Protein AF-A0A836CH98-F1 (afdb_monomer_lite)

InterPro domains:
  IPR036770 Ankyrin repeat-containing domain superfamily [G3DSA:1.25.40.20] (3-121)
  IPR036770 Ankyrin repeat-containing domain superfamily [SSF48403] (9-117)

Radius of gyration: 40.57 Å; chains: 1; bounding box: 100×45×133 Å

Organism: NCBI:txid303371

Sequence (262 aa):
MTDRKVFDLFFGAREGDLSACKAAYEAGANVNFQYEGKKATRGAGGRWYYGDLIWHAPDSVDANKNETLLMIAIKANNKPLVDWLLTLDRLDVTVRNIKGQDAFQVATEFGRSSMLTMVATPPPAPAAAGTATAAAASAARATATPAAVTSAPPSVSADAEEIKRQCNAIKLLTISNDTKEEENRALKAEVERCKQVIKEKDATIGELQNTVFSKEREMIVMMHKMEQLQATLAEYTDVRQGDAAVFEQWGQARFHGQDRAA

Foldseek 3Di:
DQDVLLVQLLVCLQVLNPPSNVVSVVVPHDQFQFQQLPAQDQDPPCWTDPDPDIDNDPDPPPSHKRDGSLLSSLVSLNPVVNVVLLVDPNDDQCDAIPVRDTSLNSNVVVVVPVVNVVSVDRDDDDDDDDDDDDDDDDDDDDDDDDDDDDDDDDPVVVVVVVVVVVVVVVVVVVVVVVVVVVVVVVVVVVVVVVVVVVVVVVVVVVVVVVVVVVVVVVVVVVVVVVVVVVVVVVVVVVVVVVVVVVVVVVVVVVVVVVVVPD

Structure (mmCIF, N/CA/C/O backbone):
data_AF-A0A836CH98-F1
#
_entry.id   AF-A0A836CH98-F1
#
loop_
_atom_site.group_PDB
_atom_site.id
_atom_site.type_symbol
_atom_site.label_atom_id
_atom_site.label_alt_id
_atom_site.label_comp_id
_atom_site.label_asym_id
_atom_site.label_entity_id
_atom_site.label_seq_id
_atom_site.pdbx_PDB_ins_code
_atom_site.Cartn_x
_atom_site.Cartn_y
_atom_site.Cartn_z
_atom_site.occupancy
_atom_site.B_iso_or_equiv
_atom_site.auth_seq_id
_atom_site.auth_comp_id
_atom_site.auth_asym_id
_atom_site.auth_atom_id
_atom_site.pdbx_PDB_model_num
ATOM 1 N N . MET A 1 1 ? -15.484 18.815 -0.728 1.00 39.09 1 MET A N 1
ATOM 2 C CA . MET A 1 1 ? -14.466 17.968 -0.078 1.00 39.09 1 MET A CA 1
ATOM 3 C C . MET A 1 1 ? -15.183 16.696 0.315 1.00 39.09 1 MET A C 1
ATOM 5 O O . MET A 1 1 ? -16.113 16.778 1.097 1.00 39.09 1 MET A O 1
ATOM 9 N N . THR A 1 2 ? -14.895 15.577 -0.340 1.00 52.09 2 THR A N 1
ATOM 10 C CA . THR A 1 2 ? -15.492 14.283 0.016 1.00 52.09 2 THR A CA 1
ATOM 11 C C . THR A 1 2 ? -14.808 13.778 1.278 1.00 52.09 2 THR A C 1
ATOM 13 O O . THR A 1 2 ? -13.585 13.638 1.291 1.00 52.09 2 THR A O 1
ATOM 16 N N . ASP A 1 3 ? -15.578 13.563 2.341 1.00 60.06 3 ASP A N 1
ATOM 17 C CA . ASP A 1 3 ? -15.062 13.085 3.620 1.00 60.06 3 ASP A CA 1
ATOM 18 C C . ASP A 1 3 ? -14.333 11.750 3.432 1.00 60.06 3 ASP A C 1
ATOM 20 O O . ASP A 1 3 ? -14.913 10.779 2.945 1.00 60.06 3 ASP A O 1
ATOM 24 N N . ARG A 1 4 ? -13.069 11.676 3.867 1.00 66.88 4 ARG A N 1
ATOM 25 C CA . ARG A 1 4 ? -12.255 10.442 3.853 1.00 66.88 4 ARG A CA 1
ATOM 26 C C . ARG A 1 4 ? -12.982 9.251 4.492 1.00 66.88 4 ARG A C 1
ATOM 28 O O . ARG A 1 4 ? -12.843 8.123 4.051 1.00 66.88 4 ARG A O 1
ATOM 35 N N . LYS A 1 5 ? -13.839 9.530 5.471 1.00 71.12 5 LYS A N 1
ATOM 36 C CA . LYS A 1 5 ? -14.680 8.546 6.159 1.00 71.12 5 LYS A CA 1
ATOM 37 C C . LYS A 1 5 ? -15.736 7.927 5.239 1.00 71.12 5 LYS A C 1
ATOM 39 O O . LYS A 1 5 ? -15.985 6.732 5.299 1.00 71.12 5 LYS A O 1
ATOM 44 N N . VAL A 1 6 ? -16.350 8.733 4.371 1.00 67.75 6 VAL A N 1
ATOM 45 C CA . VAL A 1 6 ? -17.301 8.242 3.362 1.00 67.75 6 VAL A CA 1
ATOM 46 C C . VAL A 1 6 ? -16.558 7.414 2.315 1.00 67.75 6 VAL A C 1
ATOM 48 O O . VAL A 1 6 ? -17.064 6.390 1.876 1.00 67.75 6 VAL A O 1
ATOM 51 N N . PHE A 1 7 ? -15.325 7.791 1.969 1.00 70.12 7 PHE A N 1
ATOM 52 C CA . PHE A 1 7 ? -14.473 6.976 1.101 1.00 70.12 7 PHE A CA 1
ATOM 53 C C . PHE A 1 7 ? -14.169 5.597 1.713 1.00 70.12 7 PHE A C 1
ATOM 55 O O . PHE A 1 7 ? -14.400 4.588 1.049 1.00 70.12 7 PHE A O 1
ATOM 62 N N . ASP A 1 8 ? -13.731 5.541 2.974 1.00 68.12 8 ASP A N 1
ATOM 63 C CA . ASP A 1 8 ? -13.407 4.280 3.658 1.00 68.12 8 ASP A CA 1
ATOM 64 C C . ASP A 1 8 ? -14.644 3.365 3.774 1.00 68.12 8 ASP A C 1
ATOM 66 O O . ASP A 1 8 ? -14.546 2.150 3.594 1.00 68.12 8 ASP A O 1
ATOM 70 N N . LEU A 1 9 ? -15.831 3.957 3.971 1.00 73.12 9 LEU A N 1
ATOM 71 C CA . LEU A 1 9 ? -17.114 3.248 3.973 1.00 73.12 9 LEU A CA 1
ATOM 72 C C . LEU A 1 9 ? -17.416 2.594 2.612 1.00 73.12 9 LEU A C 1
ATOM 74 O O . LEU A 1 9 ? -17.788 1.424 2.548 1.00 73.1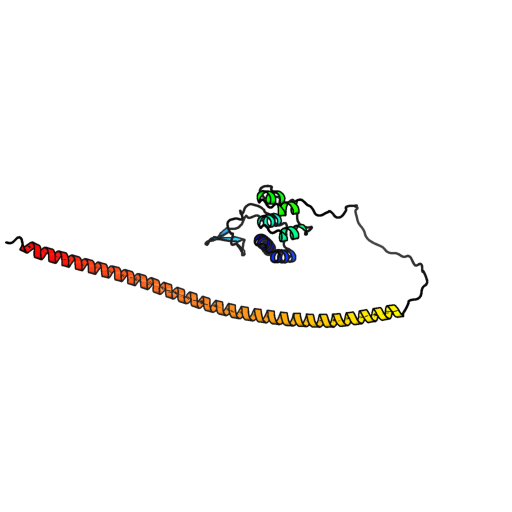2 9 LEU A O 1
ATOM 78 N N . PHE A 1 10 ? -17.244 3.336 1.515 1.00 71.00 10 PHE A N 1
ATOM 79 C CA . PHE A 1 10 ? -17.503 2.845 0.157 1.00 71.00 10 PHE A CA 1
ATOM 80 C C . PHE A 1 10 ? -16.475 1.805 -0.298 1.00 71.00 10 PHE A C 1
ATOM 82 O O . PHE A 1 10 ? -16.835 0.824 -0.953 1.00 71.00 10 PHE A O 1
ATOM 89 N N . PHE A 1 11 ? -15.204 2.006 0.054 1.00 71.81 11 PHE A N 1
ATOM 90 C CA . PHE A 1 11 ? -14.135 1.064 -0.253 1.00 71.81 11 PHE A CA 1
ATOM 91 C C . PHE A 1 11 ? -14.332 -0.259 0.495 1.00 71.81 11 PHE A C 1
ATOM 93 O O . PHE A 1 11 ? -14.347 -1.316 -0.136 1.00 71.81 11 PHE A O 1
ATOM 100 N N . GLY A 1 12 ? -14.597 -0.202 1.806 1.00 72.19 12 GLY A N 1
ATOM 101 C CA . GLY A 1 12 ? -14.921 -1.390 2.597 1.00 72.19 12 GLY A CA 1
ATOM 102 C C . GLY A 1 12 ? -16.134 -2.139 2.039 1.00 72.19 12 GLY A C 1
ATOM 103 O O . GLY A 1 12 ? -16.123 -3.365 1.946 1.00 72.19 12 GLY A O 1
ATOM 104 N N . ALA A 1 13 ? -17.153 -1.412 1.568 1.00 72.00 13 ALA A N 1
ATOM 105 C CA . ALA A 1 13 ? -18.351 -2.034 1.016 1.00 72.00 13 ALA A CA 1
ATOM 106 C C . ALA A 1 13 ? -18.098 -2.804 -0.283 1.00 72.00 13 ALA A C 1
ATOM 108 O O . ALA A 1 13 ? -18.716 -3.846 -0.514 1.00 72.00 13 ALA A O 1
ATOM 109 N N . ARG A 1 14 ? -17.178 -2.305 -1.113 1.00 69.31 14 ARG A N 1
ATOM 110 C CA . ARG A 1 14 ? -16.759 -2.942 -2.363 1.00 69.31 14 ARG A CA 1
ATOM 111 C C . ARG A 1 14 ? -15.900 -4.180 -2.118 1.00 69.31 14 ARG A C 1
ATOM 113 O O . ARG A 1 14 ? -16.163 -5.213 -2.723 1.00 69.31 14 ARG A O 1
ATOM 120 N N . GLU A 1 15 ? -14.885 -4.062 -1.266 1.00 73.44 15 GLU A N 1
ATOM 121 C CA . GLU A 1 15 ? -13.933 -5.150 -0.990 1.00 73.44 15 GLU A CA 1
ATOM 122 C C . GLU A 1 15 ? -14.535 -6.252 -0.108 1.00 73.44 15 GLU A C 1
ATOM 124 O O . GLU A 1 15 ? -13.935 -7.304 0.096 1.00 73.44 15 GLU A O 1
ATOM 129 N N . GLY A 1 16 ? -15.749 -6.040 0.403 1.00 70.88 16 GLY A N 1
ATOM 130 C CA . GLY A 1 16 ? -16.427 -7.016 1.240 1.00 70.88 16 GLY A CA 1
ATOM 131 C C . GLY A 1 16 ? -16.102 -6.878 2.732 1.00 70.88 16 GLY A C 1
ATOM 132 O O . GLY A 1 16 ? -16.563 -7.687 3.537 1.00 70.88 16 GLY A O 1
ATOM 133 N N . ASP A 1 17 ? -15.337 -5.858 3.117 1.00 78.75 17 ASP A N 1
ATOM 134 C CA . ASP A 1 17 ? -14.832 -5.678 4.471 1.00 78.75 17 ASP A CA 1
ATOM 135 C C . ASP A 1 17 ? -15.857 -4.980 5.376 1.00 78.75 17 ASP A C 1
ATOM 137 O O . ASP A 1 17 ? -15.988 -3.752 5.433 1.00 78.75 17 ASP A O 1
ATOM 141 N N . LEU A 1 18 ? -16.584 -5.804 6.129 1.00 75.44 18 LEU A N 1
ATOM 142 C CA . LEU A 1 18 ? -17.552 -5.358 7.126 1.00 75.44 18 LEU A CA 1
ATOM 143 C C . LEU A 1 18 ? -16.901 -4.546 8.259 1.00 75.44 18 LEU A C 1
ATOM 145 O O . LEU A 1 18 ? -17.544 -3.655 8.815 1.00 75.44 18 LEU A O 1
ATOM 149 N N . SER A 1 19 ? -15.654 -4.851 8.626 1.00 78.25 19 SER A N 1
ATOM 150 C CA . SER A 1 19 ? -14.973 -4.203 9.751 1.00 78.25 19 SER A CA 1
ATOM 151 C C . SER A 1 19 ? -14.602 -2.758 9.416 1.00 78.25 19 SER A C 1
ATOM 153 O O . SER A 1 19 ? -14.908 -1.849 10.192 1.00 78.25 19 SER A O 1
ATOM 155 N N . ALA A 1 20 ? -14.082 -2.531 8.207 1.00 75.94 20 ALA A N 1
ATOM 156 C CA . ALA A 1 20 ? -13.821 -1.200 7.672 1.00 75.94 20 ALA A CA 1
ATOM 157 C C . ALA A 1 20 ? -15.108 -0.368 7.548 1.00 75.94 20 ALA A C 1
ATOM 159 O O . ALA A 1 20 ? -15.131 0.803 7.934 1.00 75.94 20 ALA A O 1
ATOM 160 N N . CYS A 1 21 ? -16.209 -0.981 7.094 1.00 74.81 21 CYS A N 1
ATOM 161 C CA . CYS A 1 21 ? -17.503 -0.298 6.998 1.00 74.81 21 CYS A CA 1
ATOM 162 C C . CYS A 1 21 ? -18.023 0.171 8.365 1.00 74.81 21 CYS A C 1
ATOM 164 O O . CYS A 1 21 ? -18.497 1.301 8.494 1.00 74.81 21 CYS A O 1
ATOM 166 N N . LYS A 1 22 ? -17.916 -0.677 9.396 1.00 76.62 22 LYS A N 1
ATOM 167 C CA . LYS A 1 22 ? -18.344 -0.337 10.762 1.00 76.62 22 LYS A CA 1
ATOM 168 C C . LYS A 1 22 ? -17.505 0.789 11.354 1.00 76.62 22 LYS A C 1
ATOM 170 O O . LYS A 1 22 ? -18.072 1.752 11.859 1.00 76.62 22 LYS A O 1
ATOM 175 N N . ALA A 1 23 ? -16.183 0.715 11.213 1.00 78.94 23 ALA A N 1
ATOM 176 C CA . ALA A 1 23 ? -15.278 1.756 11.692 1.00 78.94 23 ALA A CA 1
ATOM 177 C C . ALA A 1 23 ? -15.560 3.115 11.025 1.00 78.94 23 ALA A C 1
ATOM 179 O O . ALA A 1 23 ? -15.592 4.152 11.688 1.00 78.94 23 ALA A O 1
ATOM 180 N N . ALA A 1 24 ? -15.828 3.116 9.717 1.00 77.00 24 ALA A N 1
ATOM 181 C CA . ALA A 1 24 ? -16.181 4.327 8.987 1.00 77.00 24 ALA A CA 1
ATOM 182 C C . ALA A 1 24 ? -17.541 4.903 9.427 1.00 77.00 24 ALA A C 1
ATOM 184 O O . ALA A 1 24 ? -17.686 6.121 9.570 1.00 77.00 24 ALA A O 1
ATOM 185 N N . TYR A 1 25 ? -18.527 4.043 9.697 1.00 77.00 25 TYR A N 1
ATOM 186 C CA . TYR A 1 25 ? -19.830 4.455 10.221 1.00 77.00 25 TYR A CA 1
ATOM 187 C C . TYR A 1 25 ? -19.741 5.038 11.635 1.00 77.00 25 TYR A C 1
ATOM 189 O O . TYR A 1 25 ? -20.289 6.109 11.887 1.00 77.00 25 TYR A O 1
ATOM 197 N N . GLU A 1 26 ? -18.992 4.397 12.533 1.00 77.06 26 GLU A N 1
ATOM 198 C CA . GLU A 1 26 ? -18.727 4.901 13.889 1.00 77.06 26 GLU A CA 1
ATOM 199 C C . GLU A 1 26 ? -17.984 6.243 13.869 1.00 77.06 26 GLU A C 1
ATOM 201 O O . GLU A 1 26 ? -18.231 7.112 14.705 1.00 77.06 26 GLU A O 1
ATOM 206 N N . ALA A 1 27 ? -17.142 6.473 12.857 1.00 78.12 27 ALA A N 1
ATOM 207 C CA . ALA A 1 27 ? -16.496 7.762 12.627 1.00 78.12 27 ALA A CA 1
ATOM 208 C C . ALA A 1 27 ? -17.463 8.866 12.137 1.00 78.12 27 ALA A C 1
ATOM 210 O O . ALA A 1 27 ? -17.042 10.024 11.998 1.00 78.12 27 ALA A O 1
ATOM 211 N N . GLY A 1 28 ? -18.732 8.534 11.878 1.00 74.06 28 GLY A N 1
ATOM 212 C CA . GLY A 1 28 ? -19.784 9.449 11.439 1.00 74.06 28 GLY A CA 1
ATOM 213 C C . GLY A 1 28 ? -19.917 9.576 9.920 1.00 74.06 28 GLY A C 1
ATOM 214 O O . GLY A 1 28 ? -20.346 10.624 9.441 1.00 74.06 28 GLY A O 1
ATOM 215 N N . ALA A 1 29 ? -19.514 8.563 9.146 1.00 74.19 29 ALA A N 1
ATOM 216 C CA . ALA A 1 29 ? -19.693 8.581 7.696 1.00 74.19 29 ALA A CA 1
ATOM 217 C C . ALA A 1 29 ? -21.182 8.588 7.301 1.00 74.19 29 ALA A C 1
ATOM 219 O O . ALA A 1 29 ? -22.005 7.866 7.867 1.00 74.19 29 ALA A O 1
ATOM 220 N N . ASN A 1 30 ? -21.527 9.387 6.289 1.00 69.69 30 ASN A N 1
ATOM 221 C CA . ASN A 1 30 ? -22.881 9.435 5.746 1.00 69.69 30 ASN A CA 1
ATOM 222 C C . ASN A 1 30 ? -23.161 8.203 4.864 1.00 69.69 30 ASN A C 1
ATOM 224 O O . ASN A 1 30 ? -22.583 8.056 3.788 1.00 69.69 30 ASN A O 1
ATOM 228 N N . VAL A 1 31 ? -24.078 7.346 5.318 1.00 68.00 31 VAL A N 1
ATOM 229 C CA . VAL A 1 31 ? -24.466 6.082 4.660 1.00 68.00 31 VAL A CA 1
ATOM 230 C C . VAL A 1 31 ? -25.301 6.311 3.394 1.00 68.00 31 VAL A C 1
ATOM 232 O O . VAL A 1 31 ? -25.250 5.507 2.465 1.00 68.00 31 VAL A O 1
ATOM 235 N N . ASN A 1 32 ? -26.017 7.437 3.323 1.00 63.72 32 ASN A N 1
ATOM 236 C CA . ASN A 1 32 ? -26.879 7.798 2.193 1.00 63.72 32 ASN A CA 1
ATOM 237 C C . ASN A 1 32 ? -26.145 8.635 1.134 1.00 63.72 32 ASN A C 1
ATOM 239 O O . ASN A 1 32 ? -26.776 9.188 0.234 1.00 63.72 32 ASN A O 1
ATOM 243 N N . PHE A 1 33 ? -24.819 8.773 1.243 1.00 69.25 33 PHE A N 1
ATOM 244 C CA . PHE A 1 33 ? -24.036 9.460 0.225 1.00 69.25 33 PHE A CA 1
ATOM 245 C C . PHE A 1 33 ? -24.223 8.756 -1.125 1.00 69.25 33 PHE A C 1
ATOM 247 O O . PHE A 1 33 ? -24.139 7.534 -1.207 1.00 69.25 33 PHE A O 1
ATOM 254 N N . GLN A 1 34 ? -24.497 9.515 -2.182 1.00 65.75 34 GLN A N 1
ATOM 255 C CA . GLN A 1 34 ? -24.555 8.976 -3.537 1.00 65.75 34 GLN A CA 1
ATOM 256 C C . GLN A 1 34 ? -23.221 9.225 -4.218 1.00 65.75 34 GLN A C 1
ATOM 258 O O . GLN A 1 34 ? -22.714 10.348 -4.234 1.00 65.75 34 GLN A O 1
ATOM 263 N N . TYR A 1 35 ? -22.658 8.176 -4.809 1.00 63.38 35 TYR A N 1
ATOM 264 C CA . TYR A 1 35 ? -21.409 8.308 -5.538 1.00 63.38 35 TYR A CA 1
ATOM 265 C C . TYR A 1 35 ? -21.633 8.985 -6.898 1.0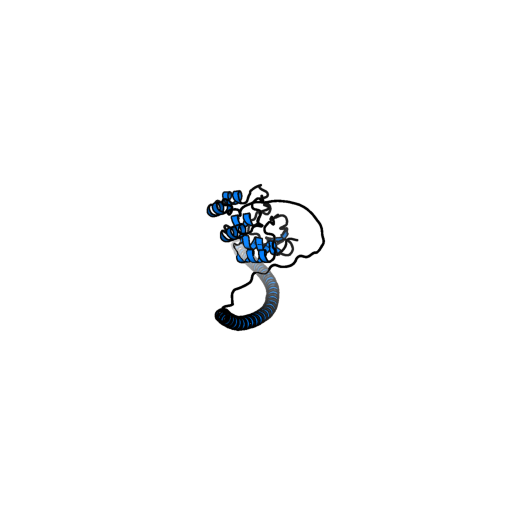0 63.38 35 TYR A C 1
ATOM 267 O O . TYR A 1 35 ? -21.871 8.329 -7.915 1.00 63.38 35 TYR A O 1
ATOM 275 N N . GLU A 1 36 ? -21.535 10.313 -6.923 1.00 54.62 36 GLU A N 1
ATOM 276 C CA . GLU A 1 36 ? -21.413 11.087 -8.156 1.00 54.62 36 GLU A CA 1
ATOM 277 C C . GLU A 1 36 ? -19.996 10.894 -8.711 1.00 54.62 36 GLU A C 1
ATOM 279 O O . GLU A 1 36 ? -19.069 11.624 -8.355 1.00 54.62 36 GLU A O 1
ATOM 284 N N . GLY A 1 37 ? -19.792 9.901 -9.581 1.00 54.38 37 GLY A N 1
ATOM 285 C CA . GLY A 1 37 ? -18.477 9.567 -10.162 1.00 54.38 37 GLY A CA 1
ATOM 286 C C . GLY A 1 37 ? -17.852 10.648 -11.071 1.00 54.38 37 GLY A C 1
ATOM 287 O O . GLY A 1 37 ? -16.909 10.404 -11.823 1.00 54.38 37 GLY A O 1
ATOM 288 N N . LYS A 1 38 ? -18.328 11.890 -10.978 1.00 47.03 38 LYS A N 1
ATOM 289 C CA . LYS A 1 38 ? -17.772 13.069 -11.633 1.00 47.03 38 LYS A CA 1
ATOM 290 C C . LYS A 1 38 ? -16.667 13.678 -10.767 1.00 47.03 38 LYS A C 1
ATOM 292 O O . LYS A 1 38 ? -16.940 14.629 -10.042 1.00 47.03 38 LYS A O 1
ATOM 297 N N . LYS A 1 39 ? -15.440 13.142 -10.855 1.00 43.28 39 LYS A N 1
ATOM 298 C CA . LYS A 1 39 ? -14.128 13.839 -10.690 1.00 43.28 39 LYS A CA 1
ATOM 299 C C . LYS A 1 39 ? -12.982 12.862 -10.406 1.00 43.28 39 LYS A C 1
ATOM 301 O O . LYS A 1 39 ? -12.179 13.083 -9.513 1.00 43.28 39 LYS A O 1
ATOM 306 N N . ALA A 1 40 ? -12.871 11.807 -11.199 1.00 44.31 40 ALA A N 1
ATOM 307 C CA . ALA A 1 40 ? -11.634 11.051 -11.278 1.00 44.31 40 ALA A CA 1
ATOM 308 C C . ALA A 1 40 ? -10.821 11.625 -12.452 1.00 44.31 40 ALA A C 1
ATOM 310 O O . ALA A 1 40 ? -11.038 11.249 -13.604 1.00 44.31 40 ALA A O 1
ATOM 311 N N . THR A 1 41 ? -9.950 12.612 -12.217 1.00 38.28 41 THR A N 1
ATOM 312 C CA . THR A 1 41 ? -9.027 13.054 -13.277 1.00 38.28 41 THR A CA 1
ATOM 313 C C . THR A 1 41 ? -8.012 11.942 -13.518 1.00 38.28 41 THR A C 1
ATOM 315 O O . THR A 1 41 ? -7.507 11.343 -12.574 1.00 38.28 41 THR A O 1
ATOM 318 N N . ARG A 1 42 ? -7.741 11.612 -14.783 1.00 36.75 42 ARG A N 1
ATOM 319 C CA . ARG A 1 42 ? -6.731 10.621 -15.177 1.00 36.75 42 ARG A CA 1
ATOM 320 C C . ARG A 1 42 ? -5.379 11.325 -15.247 1.00 36.75 42 ARG A C 1
ATOM 322 O O . ARG A 1 42 ? -5.170 12.137 -16.144 1.00 36.75 42 ARG A O 1
ATOM 329 N N . GLY A 1 43 ? -4.476 11.044 -14.313 1.00 42.31 43 GLY A N 1
ATOM 330 C CA . GLY A 1 43 ? -3.090 11.518 -14.403 1.00 42.31 43 GLY A CA 1
ATOM 331 C C . GLY A 1 43 ? -2.188 10.523 -15.135 1.00 42.31 43 GLY A C 1
ATOM 332 O O . GLY A 1 43 ? -2.560 9.368 -15.379 1.00 42.31 43 GLY A O 1
ATOM 333 N N . ALA A 1 44 ? -0.995 10.986 -15.509 1.00 34.62 44 ALA A N 1
ATOM 334 C CA . ALA A 1 44 ? 0.001 10.190 -16.220 1.00 34.62 44 ALA A CA 1
ATOM 335 C C . ALA A 1 44 ? 0.377 8.938 -15.400 1.00 34.62 44 ALA A C 1
ATOM 337 O O . ALA A 1 44 ? 0.838 9.039 -14.266 1.00 34.62 44 ALA A O 1
ATOM 338 N N . GLY A 1 45 ? 0.129 7.751 -15.967 1.00 44.44 45 GLY A N 1
ATOM 339 C CA . GLY A 1 45 ? 0.378 6.451 -15.326 1.00 44.44 45 GLY A CA 1
ATOM 340 C C . GLY A 1 45 ? -0.865 5.602 -15.030 1.00 44.44 45 GLY A C 1
ATOM 341 O O . GLY A 1 45 ? -0.737 4.570 -14.382 1.00 44.44 45 GLY A O 1
ATOM 342 N N . GLY A 1 46 ? -2.063 6.007 -15.469 1.00 42.88 46 GLY A N 1
ATOM 343 C CA . GLY A 1 46 ? -3.284 5.201 -15.282 1.00 42.88 46 GLY A CA 1
ATOM 344 C C . GLY A 1 46 ? -3.872 5.261 -13.867 1.00 42.88 46 GLY A C 1
ATOM 345 O O . GLY A 1 46 ? -4.712 4.439 -13.511 1.00 42.88 46 GLY A O 1
ATOM 346 N N . ARG A 1 47 ? -3.447 6.238 -13.059 1.00 40.06 47 ARG A N 1
ATOM 347 C CA . ARG A 1 47 ? -3.988 6.497 -11.720 1.00 40.06 47 ARG A CA 1
ATOM 348 C C . ARG A 1 47 ? -5.115 7.525 -11.784 1.00 40.06 47 ARG A C 1
ATOM 350 O O . ARG A 1 47 ? -5.019 8.519 -12.510 1.00 40.06 47 ARG A O 1
ATOM 357 N N . TRP A 1 48 ? -6.179 7.257 -11.036 1.00 43.66 48 TRP A N 1
ATOM 358 C CA . TRP A 1 48 ? -7.361 8.104 -10.950 1.00 43.66 48 TRP A CA 1
ATOM 359 C C . TRP A 1 48 ? -7.276 8.955 -9.677 1.00 43.66 48 TRP A C 1
ATOM 361 O O . TRP A 1 48 ? -6.958 8.446 -8.604 1.00 43.66 48 TRP A O 1
ATOM 371 N N . TYR A 1 49 ? -7.530 10.257 -9.792 1.00 46.19 49 TYR A N 1
ATOM 372 C CA . TYR A 1 49 ? -7.362 11.215 -8.695 1.00 46.19 49 TYR A CA 1
ATOM 373 C C . TYR A 1 49 ? -8.721 11.731 -8.227 1.00 46.19 49 TYR A C 1
ATOM 375 O O . TYR A 1 49 ? -9.453 12.298 -9.033 1.00 46.19 49 TYR A O 1
ATOM 383 N N . TYR A 1 50 ? -9.025 11.591 -6.933 1.00 43.03 50 TYR A N 1
ATOM 384 C CA . TYR A 1 50 ? -10.098 12.321 -6.246 1.00 43.03 50 TYR A CA 1
ATOM 385 C C . TYR A 1 50 ? -9.443 13.213 -5.177 1.00 43.03 50 TYR A C 1
ATOM 387 O O . TYR A 1 50 ? -9.292 12.820 -4.023 1.00 43.03 50 TYR A O 1
ATOM 395 N N . GLY A 1 51 ? -8.980 14.408 -5.558 1.00 50.16 51 GLY A N 1
ATOM 396 C CA . GLY A 1 51 ? -8.120 15.210 -4.669 1.00 50.16 51 GLY A CA 1
ATOM 397 C C . GLY A 1 51 ? -6.855 14.442 -4.234 1.00 50.16 51 GLY A C 1
ATOM 398 O O . GLY A 1 51 ? -6.332 13.651 -5.015 1.00 50.16 51 GLY A O 1
ATOM 399 N N . ASP A 1 52 ? -6.390 14.649 -2.995 1.00 33.78 52 ASP A N 1
ATOM 400 C CA . ASP A 1 52 ? -5.174 14.022 -2.429 1.00 33.78 52 ASP A CA 1
ATOM 401 C C . ASP A 1 52 ? -5.284 12.503 -2.166 1.00 33.78 52 ASP A C 1
ATOM 403 O O . ASP A 1 52 ? -4.329 11.889 -1.690 1.00 33.78 52 ASP A O 1
ATOM 407 N N . LEU A 1 53 ? -6.428 11.866 -2.453 1.00 41.94 53 LEU A N 1
ATOM 408 C CA . LEU A 1 53 ? -6.588 10.419 -2.300 1.00 41.94 53 LEU A CA 1
ATOM 409 C C . LEU A 1 53 ? -6.491 9.711 -3.659 1.00 41.94 53 LEU A C 1
ATOM 411 O O . LEU A 1 53 ? -7.291 9.921 -4.575 1.00 41.94 53 LEU A O 1
ATOM 415 N N . ILE A 1 54 ? -5.473 8.854 -3.763 1.00 42.75 54 ILE A N 1
ATOM 416 C CA . ILE A 1 54 ? -5.151 8.029 -4.929 1.00 42.75 54 ILE A CA 1
ATOM 417 C C . ILE A 1 54 ? -6.196 6.915 -5.048 1.00 42.75 54 ILE A C 1
ATOM 419 O O . ILE A 1 54 ? -6.273 6.040 -4.188 1.00 42.75 54 ILE A O 1
ATOM 423 N N . TRP A 1 55 ? -6.972 6.919 -6.134 1.00 44.75 55 TRP A N 1
ATOM 424 C CA . TRP A 1 55 ? -7.869 5.825 -6.496 1.00 44.75 55 TRP A CA 1
ATOM 425 C C . TRP A 1 55 ? -7.192 4.965 -7.582 1.00 44.75 55 TRP A C 1
ATOM 427 O O . TRP A 1 55 ? -6.875 5.432 -8.679 1.00 44.75 55 TRP A O 1
ATOM 437 N N . HIS A 1 56 ? -6.985 3.676 -7.311 1.00 35.66 56 HIS A N 1
ATOM 438 C CA . HIS A 1 56 ? -6.814 2.676 -8.368 1.00 35.66 56 HIS A CA 1
ATOM 439 C C . HIS A 1 56 ? -8.214 2.212 -8.749 1.00 35.66 56 HIS A C 1
ATOM 441 O O . HIS A 1 56 ? -8.872 1.582 -7.932 1.00 35.66 56 HIS A O 1
ATOM 447 N N . ALA A 1 57 ? -8.717 2.584 -9.932 1.00 37.91 57 ALA A N 1
ATOM 448 C CA . ALA A 1 57 ? -10.029 2.131 -10.390 1.00 37.91 57 ALA A CA 1
ATOM 449 C C . ALA A 1 57 ? -9.804 0.857 -11.195 1.00 37.91 57 ALA A C 1
ATOM 451 O O . ALA A 1 57 ? -9.233 0.949 -12.279 1.00 37.91 57 ALA A O 1
ATOM 452 N N . PRO A 1 58 ? -10.219 -0.318 -10.700 1.00 36.28 58 PRO A N 1
ATOM 453 C CA . PRO A 1 58 ? -10.265 -1.520 -11.507 1.00 36.28 58 PRO A CA 1
ATOM 454 C C . PRO A 1 58 ? -11.563 -1.446 -12.314 1.00 36.28 58 PRO A C 1
ATOM 456 O O . PRO A 1 58 ? -12.641 -1.555 -11.724 1.00 36.28 58 PRO A O 1
ATOM 459 N N . ASP A 1 59 ? -11.424 -1.141 -13.604 1.00 38.81 59 ASP A N 1
ATOM 460 C CA . ASP A 1 59 ? -12.214 -1.403 -14.827 1.00 38.81 59 ASP A CA 1
ATOM 461 C C . ASP A 1 59 ? -13.736 -1.710 -14.815 1.00 38.81 59 ASP A C 1
ATOM 463 O O . ASP A 1 59 ? -14.297 -1.907 -15.888 1.00 38.81 59 ASP A O 1
ATOM 467 N N . SER A 1 60 ? -14.467 -1.721 -13.693 1.00 40.19 60 SER A N 1
ATOM 468 C CA . SER A 1 60 ? -15.918 -2.026 -13.677 1.00 40.19 60 SER A CA 1
ATOM 469 C C . SER A 1 60 ? -16.810 -1.060 -12.890 1.00 40.19 60 SER A C 1
ATOM 471 O O . SER A 1 60 ? -18.028 -1.250 -12.832 1.00 40.19 60 SER A O 1
ATOM 473 N N . VAL A 1 61 ? -16.254 0.014 -12.320 1.00 46.25 61 VAL A N 1
ATOM 474 C CA . VAL A 1 61 ? -17.078 1.086 -11.744 1.00 46.25 61 VAL A CA 1
ATOM 475 C C . VAL A 1 61 ? -17.280 2.152 -12.806 1.00 46.25 61 VAL A C 1
ATOM 477 O O . VAL A 1 61 ? -16.467 3.058 -12.966 1.00 46.25 61 VAL A O 1
ATOM 480 N N . ASP A 1 62 ? -18.374 2.021 -13.551 1.00 48.78 62 ASP A N 1
ATOM 481 C CA . ASP A 1 62 ? -18.853 3.075 -14.438 1.00 48.78 62 ASP A CA 1
ATOM 482 C C . ASP A 1 62 ? -19.009 4.370 -13.632 1.00 48.78 62 ASP A C 1
ATOM 484 O O . ASP A 1 62 ? -19.882 4.476 -12.767 1.00 48.78 62 ASP A O 1
ATOM 488 N N . ALA A 1 63 ? -18.173 5.362 -13.933 1.00 50.50 63 ALA A N 1
ATOM 489 C CA . ALA A 1 63 ? -18.046 6.641 -13.231 1.00 50.50 63 ALA A CA 1
ATOM 490 C C . ALA A 1 63 ? -19.315 7.533 -13.253 1.00 50.50 63 ALA A C 1
ATOM 492 O O . ALA A 1 63 ? -19.260 8.704 -12.905 1.00 50.50 63 ALA A O 1
ATOM 493 N N . ASN A 1 64 ? -20.480 7.017 -13.656 1.00 52.22 64 ASN A N 1
ATOM 494 C CA . ASN A 1 64 ? -21.666 7.811 -13.988 1.00 52.22 64 ASN A CA 1
ATOM 495 C C . ASN A 1 64 ? -22.980 7.271 -13.390 1.00 52.22 64 ASN A C 1
ATOM 497 O O . ASN A 1 64 ? -24.032 7.476 -13.992 1.00 52.22 64 ASN A O 1
ATOM 501 N N . LYS A 1 65 ? -22.964 6.545 -12.261 1.00 62.81 65 LYS A N 1
ATOM 502 C CA . LYS A 1 65 ? -24.170 5.825 -11.802 1.00 62.81 65 LYS A CA 1
ATOM 503 C C . LYS A 1 65 ? -24.873 6.330 -10.530 1.00 62.81 65 LYS A C 1
ATOM 505 O O . LYS A 1 65 ? -25.977 5.857 -10.307 1.00 62.81 65 LYS A O 1
ATOM 510 N N . ASN A 1 66 ? -24.358 7.302 -9.763 1.00 68.94 66 ASN A N 1
ATOM 511 C CA . ASN A 1 66 ? -24.963 7.762 -8.486 1.00 68.94 66 ASN A CA 1
ATOM 512 C C . ASN A 1 66 ? -25.453 6.598 -7.619 1.00 68.94 66 ASN A C 1
ATOM 514 O O . ASN A 1 66 ? -26.622 6.509 -7.254 1.00 68.94 66 ASN A O 1
ATOM 518 N N . GLU A 1 67 ? -24.561 5.653 -7.355 1.00 68.88 67 GLU A N 1
ATOM 519 C CA . GLU A 1 67 ? -24.927 4.449 -6.616 1.00 68.88 67 GLU A CA 1
ATOM 520 C C . GLU A 1 67 ? -24.823 4.712 -5.118 1.00 68.88 67 GLU A C 1
ATOM 522 O O . GLU A 1 67 ? -23.836 5.281 -4.642 1.00 68.88 67 GLU A O 1
ATOM 527 N N . THR A 1 68 ? -25.851 4.295 -4.384 1.00 72.94 68 THR A N 1
ATOM 528 C CA . THR A 1 68 ? -25.857 4.288 -2.918 1.00 72.94 68 THR A CA 1
ATOM 529 C C . THR A 1 68 ? -25.017 3.122 -2.402 1.00 72.94 68 THR A C 1
ATOM 531 O O . THR A 1 68 ? -24.875 2.097 -3.078 1.00 72.94 68 THR A O 1
ATOM 534 N N . LEU A 1 69 ? -24.524 3.224 -1.166 1.00 73.50 69 LEU A N 1
ATOM 535 C CA . LEU A 1 69 ? -23.778 2.158 -0.489 1.00 73.50 69 LEU A CA 1
ATOM 536 C C . LEU A 1 69 ? -24.493 0.797 -0.553 1.00 73.50 69 LEU A C 1
ATOM 538 O O . LEU A 1 69 ? -23.860 -0.226 -0.804 1.00 73.50 69 LEU A O 1
ATOM 542 N N . LEU A 1 70 ? -25.823 0.797 -0.413 1.00 74.56 70 LEU A N 1
ATOM 543 C CA . LEU A 1 70 ? -26.649 -0.405 -0.528 1.00 74.56 70 LEU A CA 1
ATOM 544 C C . LEU A 1 70 ? -26.548 -1.055 -1.919 1.00 74.56 70 LEU A C 1
ATOM 546 O O . LEU A 1 70 ? -26.418 -2.270 -2.022 1.00 74.56 70 LEU A O 1
ATOM 550 N N . MET A 1 71 ? -26.549 -0.266 -2.996 1.00 74.38 71 MET A N 1
ATOM 551 C CA . MET A 1 71 ? -26.426 -0.780 -4.367 1.00 74.38 71 MET A CA 1
ATOM 552 C C . MET A 1 71 ? -25.036 -1.367 -4.631 1.00 74.38 71 MET A C 1
ATOM 554 O O . MET A 1 71 ? -24.914 -2.379 -5.321 1.00 74.38 71 MET A O 1
ATOM 558 N N . ILE A 1 72 ? -23.992 -0.765 -4.055 1.00 75.38 72 ILE A N 1
ATOM 559 C CA . ILE A 1 72 ? -22.612 -1.258 -4.160 1.00 75.38 72 ILE A CA 1
ATOM 560 C C . ILE A 1 72 ? -22.444 -2.549 -3.362 1.00 75.38 72 ILE A C 1
ATOM 562 O O . ILE A 1 72 ? -21.893 -3.511 -3.889 1.00 75.38 72 ILE A O 1
ATOM 566 N N . ALA A 1 73 ? -22.981 -2.617 -2.143 1.00 73.94 73 ALA A N 1
ATOM 567 C CA . ALA A 1 73 ? -22.996 -3.835 -1.336 1.00 73.94 73 ALA A CA 1
ATOM 568 C C . ALA A 1 73 ? -23.736 -4.976 -2.053 1.00 73.94 73 ALA A C 1
ATOM 570 O O . ALA A 1 73 ? -23.249 -6.111 -2.104 1.00 73.94 73 ALA A O 1
ATOM 571 N N . ILE A 1 74 ? -24.871 -4.648 -2.688 1.00 76.38 74 ILE A N 1
ATOM 572 C CA . ILE A 1 74 ? -25.605 -5.570 -3.551 1.00 76.38 74 ILE A CA 1
ATOM 573 C C . ILE A 1 74 ? -24.711 -6.028 -4.684 1.00 76.38 74 ILE A C 1
ATOM 575 O O . ILE A 1 74 ? -24.608 -7.230 -4.826 1.00 76.38 74 ILE A O 1
ATOM 579 N N . LYS A 1 75 ? -24.009 -5.148 -5.411 1.00 73.44 75 LYS A N 1
ATOM 580 C CA . LYS A 1 75 ? -23.072 -5.507 -6.495 1.00 73.44 75 LYS A CA 1
ATOM 581 C C . LYS A 1 75 ? -21.817 -6.271 -6.058 1.00 73.44 75 LYS A C 1
ATOM 583 O O . LYS A 1 75 ? -21.305 -7.085 -6.829 1.00 73.44 75 LYS A O 1
ATOM 588 N N . ALA A 1 76 ? -21.339 -6.072 -4.840 1.00 72.31 76 ALA A N 1
ATOM 589 C CA . ALA A 1 76 ? -20.188 -6.784 -4.287 1.00 72.31 76 ALA A CA 1
ATOM 590 C C . ALA A 1 76 ? -20.540 -8.198 -3.781 1.00 72.31 76 ALA A C 1
ATOM 592 O O . ALA A 1 76 ? -19.657 -8.994 -3.498 1.00 72.31 76 ALA A O 1
ATOM 593 N N . ASN A 1 77 ? -21.833 -8.538 -3.721 1.00 78.62 77 ASN A N 1
ATOM 594 C CA . ASN A 1 77 ? -22.362 -9.817 -3.214 1.00 78.62 77 ASN A CA 1
ATOM 595 C C . ASN A 1 77 ? -22.105 -9.984 -1.714 1.00 78.62 77 ASN A C 1
ATOM 597 O O . ASN A 1 77 ? -21.965 -11.096 -1.205 1.00 78.62 77 ASN A O 1
ATOM 601 N N . ASN A 1 78 ? -22.030 -8.863 -0.999 1.00 77.50 78 ASN A N 1
ATOM 602 C CA . ASN A 1 78 ? -21.710 -8.863 0.414 1.00 77.50 78 ASN A CA 1
ATOM 603 C C . ASN A 1 78 ? -22.991 -8.999 1.245 1.00 77.50 78 ASN A C 1
ATOM 605 O O . ASN A 1 78 ? -23.595 -8.012 1.668 1.00 77.50 78 ASN A O 1
ATOM 609 N N . LYS A 1 79 ? -23.416 -10.248 1.469 1.00 77.00 79 LYS A N 1
ATOM 610 C CA . LYS A 1 79 ? -24.601 -10.568 2.279 1.00 77.00 79 LYS A CA 1
ATOM 611 C C . LYS A 1 79 ? -24.508 -10.030 3.725 1.00 77.00 79 LYS A C 1
ATOM 613 O O . LYS A 1 79 ? -25.468 -9.385 4.140 1.00 77.00 79 LYS A O 1
ATOM 618 N N . PRO A 1 80 ? -23.397 -10.213 4.472 1.00 76.88 80 PRO A N 1
ATOM 619 C CA . PRO A 1 80 ? -23.245 -9.657 5.824 1.00 76.88 80 PRO A CA 1
ATOM 620 C C . PRO A 1 80 ? -23.389 -8.136 5.898 1.00 76.88 80 PRO A C 1
ATOM 622 O O . PRO A 1 80 ? -23.969 -7.60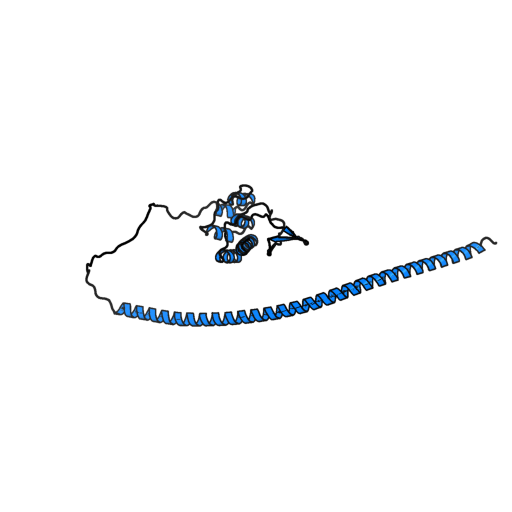8 6.843 1.00 76.88 80 PRO A O 1
ATOM 625 N N . LEU A 1 81 ? -22.865 -7.422 4.903 1.00 76.81 81 LEU A N 1
ATOM 626 C CA . LEU A 1 81 ? -22.967 -5.969 4.865 1.00 76.81 81 LEU A CA 1
ATOM 627 C C . LEU A 1 81 ? -24.392 -5.506 4.588 1.00 76.81 81 LEU A C 1
ATOM 629 O O . LEU A 1 81 ? -24.833 -4.543 5.198 1.00 76.81 81 LEU A O 1
ATOM 633 N N . VAL A 1 82 ? -25.126 -6.192 3.712 1.00 77.31 82 VAL A N 1
ATOM 634 C CA . VAL A 1 82 ? -26.534 -5.855 3.467 1.00 77.31 82 VAL A CA 1
ATOM 635 C C . VAL A 1 82 ? -27.407 -6.143 4.684 1.00 77.31 82 VAL A C 1
ATOM 637 O O . VAL A 1 82 ? -28.247 -5.314 5.009 1.00 77.31 82 VAL A O 1
ATOM 640 N N . ASP A 1 83 ? -27.162 -7.235 5.406 1.00 78.81 83 ASP A N 1
ATOM 641 C CA . ASP A 1 83 ? -27.845 -7.531 6.675 1.00 78.81 83 ASP A CA 1
ATOM 642 C C . ASP A 1 83 ? -27.610 -6.427 7.721 1.00 78.81 83 ASP A C 1
ATOM 644 O O . ASP A 1 83 ? -28.532 -5.898 8.345 1.00 78.81 83 ASP A O 1
ATOM 648 N N . TRP A 1 84 ? -26.355 -5.991 7.835 1.00 79.81 84 TRP A N 1
ATOM 649 C CA . TRP A 1 84 ? -25.984 -4.896 8.720 1.00 79.81 84 TRP A CA 1
ATOM 650 C C . TRP A 1 84 ? -26.589 -3.554 8.286 1.00 79.81 84 TRP A C 1
ATOM 652 O O . TRP A 1 84 ? -27.111 -2.829 9.128 1.00 79.81 84 TRP A O 1
ATOM 662 N N . LEU A 1 85 ? -26.581 -3.233 6.989 1.00 76.44 85 LEU A N 1
ATOM 663 C CA . LEU A 1 85 ? -27.176 -2.002 6.462 1.00 76.44 85 LEU A CA 1
ATOM 664 C C . LEU A 1 85 ? -28.692 -1.961 6.681 1.00 76.44 85 LEU A C 1
ATOM 666 O O . LEU A 1 85 ? -29.210 -0.915 7.054 1.00 76.44 85 LEU A O 1
ATOM 670 N N . LEU A 1 86 ? -29.393 -3.086 6.511 1.00 76.81 86 LEU A N 1
ATOM 671 C CA . LEU A 1 86 ? -30.833 -3.197 6.780 1.00 76.81 86 LEU A CA 1
ATOM 672 C C . LEU A 1 86 ? -31.175 -3.076 8.273 1.00 76.81 86 LEU A C 1
ATOM 674 O O . LEU A 1 86 ? -32.302 -2.734 8.617 1.00 76.81 86 LEU A O 1
ATOM 678 N N . THR A 1 87 ? -30.204 -3.308 9.160 1.00 80.69 87 THR A N 1
ATOM 679 C CA . THR A 1 87 ? -30.354 -3.074 10.605 1.00 80.69 87 THR A CA 1
ATOM 680 C C . THR A 1 87 ? -30.287 -1.576 10.958 1.00 80.69 87 THR A C 1
ATOM 682 O O . THR A 1 87 ? -30.671 -1.178 12.057 1.00 80.69 87 THR A O 1
ATOM 685 N N . LEU A 1 88 ? -29.807 -0.714 10.050 1.00 75.38 88 LEU A N 1
ATOM 686 C CA . LEU A 1 88 ? -29.682 0.724 10.290 1.00 75.38 88 LEU A CA 1
ATOM 687 C C . LEU A 1 88 ? -30.978 1.469 9.926 1.00 75.38 88 LEU A C 1
ATOM 689 O O . LEU A 1 88 ? -31.303 1.636 8.756 1.00 75.38 88 LEU A O 1
ATOM 693 N N . ASP A 1 89 ? -31.646 2.044 10.930 1.00 60.25 89 ASP A N 1
ATOM 694 C CA . ASP A 1 89 ? -32.899 2.824 10.796 1.00 60.25 89 ASP A CA 1
ATOM 695 C C . ASP A 1 89 ? -32.747 4.138 9.990 1.00 60.25 89 ASP A C 1
ATOM 697 O O . ASP A 1 89 ? -33.709 4.825 9.666 1.00 60.25 89 ASP A O 1
ATOM 701 N N . ARG A 1 90 ? -31.509 4.521 9.650 1.00 66.38 90 ARG A N 1
ATOM 702 C CA . ARG A 1 90 ? -31.187 5.747 8.893 1.00 66.38 90 ARG A CA 1
ATOM 703 C C . ARG A 1 90 ? -30.968 5.509 7.397 1.00 66.38 90 ARG A C 1
ATOM 705 O O . ARG A 1 90 ? -30.612 6.455 6.689 1.00 66.38 90 ARG A O 1
ATOM 712 N N . LEU A 1 91 ? -31.106 4.270 6.928 1.00 71.38 91 LEU A N 1
ATOM 713 C CA . LEU A 1 91 ? -30.864 3.912 5.536 1.00 71.38 91 LEU A CA 1
ATOM 714 C C . LEU A 1 91 ? -32.083 4.245 4.671 1.00 71.38 91 LEU A C 1
ATOM 716 O O . LEU A 1 91 ? -33.168 3.707 4.880 1.00 71.38 91 LEU A O 1
ATOM 720 N N . ASP A 1 92 ? -31.892 5.085 3.656 1.00 67.88 92 ASP A N 1
ATOM 721 C CA . ASP A 1 92 ? -32.936 5.333 2.663 1.00 67.88 92 ASP A CA 1
ATOM 722 C C . ASP A 1 92 ? -32.854 4.289 1.535 1.00 67.88 92 ASP A C 1
ATOM 724 O O . ASP A 1 92 ? -31.976 4.324 0.669 1.00 67.88 92 ASP A O 1
ATOM 728 N N . VAL A 1 93 ? -33.775 3.324 1.564 1.00 66.56 93 VAL A N 1
ATOM 729 C CA . VAL A 1 93 ? -33.878 2.233 0.575 1.00 66.56 93 VAL A CA 1
ATOM 730 C C . VAL A 1 93 ? -34.516 2.712 -0.739 1.00 66.56 93 VAL A C 1
ATOM 732 O O . VAL A 1 93 ? -34.418 2.030 -1.758 1.00 66.56 93 VAL A O 1
ATOM 735 N N . THR A 1 94 ? -35.139 3.895 -0.744 1.00 67.06 94 THR A N 1
ATOM 736 C CA . THR A 1 94 ? -35.879 4.434 -1.900 1.00 67.06 94 THR A CA 1
ATOM 737 C C . THR A 1 94 ? -35.011 5.246 -2.860 1.00 67.06 94 THR A C 1
ATOM 739 O O . THR A 1 94 ? -35.490 5.745 -3.880 1.00 67.06 94 THR A O 1
ATOM 742 N N . VAL A 1 95 ? -33.721 5.383 -2.548 1.00 72.94 95 VAL A N 1
ATOM 743 C CA . VAL A 1 95 ? -32.787 6.1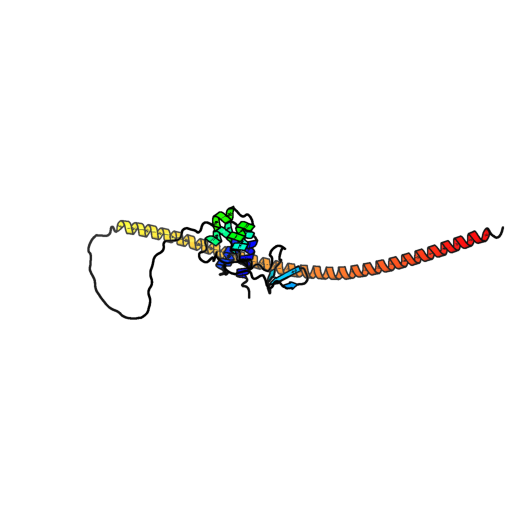41 -3.372 1.00 72.94 95 VAL A CA 1
ATOM 744 C C . VAL A 1 95 ? -32.605 5.470 -4.732 1.00 72.94 95 VAL A C 1
ATOM 746 O O . VAL A 1 95 ? -32.218 4.303 -4.817 1.00 72.94 95 VAL A O 1
ATOM 749 N N . ARG A 1 96 ? -32.823 6.249 -5.797 1.00 75.31 96 ARG A N 1
ATOM 750 C CA . ARG A 1 96 ? -32.653 5.832 -7.193 1.00 75.31 96 ARG A CA 1
ATOM 751 C C . ARG A 1 96 ? -31.305 6.241 -7.748 1.00 75.31 96 ARG A C 1
ATOM 753 O O . ARG A 1 96 ? -30.842 7.357 -7.524 1.00 75.31 96 ARG A O 1
ATOM 760 N N . ASN A 1 97 ? -30.719 5.345 -8.532 1.00 71.00 97 ASN A N 1
ATOM 761 C CA . ASN A 1 97 ? -29.511 5.631 -9.295 1.00 71.00 97 ASN A CA 1
ATOM 762 C C . ASN A 1 97 ? -29.821 6.522 -10.522 1.00 71.00 97 ASN A C 1
ATOM 764 O O . ASN A 1 97 ? -30.983 6.787 -10.836 1.00 71.00 97 ASN A O 1
ATOM 768 N N . ILE A 1 98 ? -28.797 6.951 -11.273 1.00 67.62 98 ILE A N 1
ATOM 769 C CA . ILE A 1 98 ? -28.990 7.762 -12.503 1.00 67.62 98 ILE A CA 1
ATOM 770 C C . ILE A 1 98 ? -29.839 7.036 -13.567 1.00 67.62 98 ILE A C 1
ATOM 772 O O . ILE A 1 98 ? -30.479 7.679 -14.395 1.00 67.62 98 ILE A O 1
ATOM 776 N N . LYS A 1 99 ? -29.888 5.700 -13.538 1.00 66.38 99 LYS A N 1
ATOM 777 C CA . LYS A 1 99 ? -30.743 4.887 -14.418 1.00 66.38 99 LYS A CA 1
ATOM 778 C C . LYS A 1 99 ? -32.194 4.780 -13.921 1.00 66.38 99 LYS A C 1
ATOM 780 O O . LYS A 1 99 ? -32.988 4.087 -14.547 1.00 66.38 99 LYS A O 1
ATOM 785 N N . GLY A 1 100 ? -32.541 5.431 -12.809 1.00 71.38 100 GLY A N 1
ATOM 786 C CA . GLY A 1 100 ? -33.858 5.347 -12.178 1.00 71.38 100 GLY A CA 1
ATOM 787 C C . GLY A 1 100 ? -34.119 4.030 -11.442 1.00 71.38 100 GLY A C 1
ATOM 788 O O . GLY A 1 100 ? -35.264 3.758 -11.093 1.00 71.38 100 GLY A O 1
ATOM 789 N N . GLN A 1 101 ? -33.084 3.217 -11.219 1.00 74.12 101 GLN A N 1
ATOM 790 C CA . GLN A 1 101 ? -33.201 1.911 -10.582 1.00 74.12 101 GLN A CA 1
ATOM 791 C C . GLN A 1 101 ? -33.080 2.027 -9.066 1.00 74.12 101 GLN A C 1
ATOM 793 O O . GLN A 1 101 ? -32.145 2.647 -8.552 1.00 74.12 101 GLN A O 1
ATOM 798 N N . ASP A 1 102 ? -34.003 1.364 -8.372 1.00 76.44 102 ASP A N 1
ATOM 799 C CA . ASP A 1 102 ? -33.953 1.140 -6.927 1.00 76.44 102 ASP A CA 1
ATOM 800 C C . ASP A 1 102 ? -32.995 -0.021 -6.597 1.00 76.44 102 ASP A C 1
ATOM 802 O O . ASP A 1 102 ? -32.695 -0.870 -7.446 1.00 76.44 102 ASP A O 1
ATOM 806 N N . ALA A 1 103 ? -32.551 -0.118 -5.339 1.00 71.94 103 ALA A N 1
ATOM 807 C CA . ALA A 1 103 ? -31.671 -1.198 -4.873 1.00 71.94 103 ALA A CA 1
ATOM 808 C C . ALA A 1 103 ? -32.216 -2.607 -5.199 1.00 71.94 103 ALA A C 1
ATOM 810 O O . ALA A 1 103 ? -31.455 -3.516 -5.536 1.00 71.94 103 ALA A O 1
ATOM 811 N N . PHE A 1 104 ? -33.542 -2.769 -5.190 1.00 72.69 104 PHE A N 1
ATOM 812 C CA . PHE A 1 104 ? -34.228 -4.002 -5.579 1.00 72.69 104 PHE A CA 1
ATOM 813 C C . PHE A 1 104 ? -34.057 -4.353 -7.068 1.00 72.69 104 PHE A C 1
ATOM 815 O O . PHE A 1 104 ? -33.797 -5.506 -7.424 1.00 72.69 104 PHE A O 1
ATOM 822 N N . GLN A 1 105 ? -34.162 -3.358 -7.951 1.00 73.12 105 GLN A N 1
ATOM 823 C CA . GLN A 1 105 ? -33.991 -3.561 -9.391 1.00 73.12 105 GLN A CA 1
ATOM 824 C C . GLN A 1 105 ? -32.540 -3.934 -9.710 1.00 73.12 105 GLN A C 1
ATOM 826 O O . GLN A 1 105 ? -32.303 -4.871 -10.467 1.00 73.12 105 GLN A O 1
ATOM 831 N N . VAL A 1 106 ? -31.571 -3.303 -9.035 1.00 75.12 106 VAL A N 1
ATOM 832 C CA . VAL A 1 106 ? -30.151 -3.675 -9.138 1.00 75.12 106 VAL A CA 1
ATOM 833 C C . VAL A 1 106 ? -29.921 -5.116 -8.661 1.00 75.12 106 VAL A C 1
ATOM 835 O O . VAL A 1 106 ? -29.240 -5.886 -9.332 1.00 75.12 106 VAL A O 1
ATOM 838 N N . ALA A 1 107 ? -30.520 -5.544 -7.548 1.00 73.75 107 ALA A N 1
ATOM 839 C CA . ALA A 1 107 ? -30.399 -6.934 -7.088 1.00 73.75 107 ALA A CA 1
ATOM 840 C C . ALA A 1 107 ? -30.962 -7.954 -8.099 1.00 73.75 107 ALA A C 1
ATOM 842 O O . ALA A 1 107 ? -30.412 -9.051 -8.239 1.00 73.75 107 ALA A O 1
ATOM 843 N N . THR A 1 108 ? -32.016 -7.568 -8.826 1.00 76.69 108 THR A N 1
ATOM 844 C CA . THR A 1 108 ? -32.665 -8.393 -9.855 1.00 76.69 108 THR A CA 1
ATOM 845 C C . THR A 1 108 ? -31.793 -8.521 -11.103 1.00 76.69 108 THR A C 1
ATOM 847 O O . THR A 1 108 ? -31.589 -9.631 -11.590 1.00 76.69 108 THR A O 1
ATOM 850 N N . GLU A 1 109 ? -31.205 -7.419 -11.577 1.00 74.25 109 GLU A N 1
ATOM 851 C CA . GLU A 1 109 ? -30.324 -7.419 -12.755 1.00 74.25 109 GLU A CA 1
ATOM 852 C C . GLU A 1 109 ? -29.074 -8.281 -12.569 1.00 74.25 109 GLU A C 1
ATOM 854 O O . GLU A 1 109 ? -28.617 -8.926 -13.509 1.00 74.25 109 GLU A O 1
ATOM 859 N N . PHE A 1 110 ? -28.527 -8.324 -11.354 1.00 70.25 110 PHE A N 1
ATOM 860 C CA . PHE A 1 110 ? -27.332 -9.114 -11.061 1.00 70.25 110 PHE A CA 1
ATOM 861 C C . PHE A 1 110 ? -27.636 -10.552 -10.598 1.00 70.25 110 PHE A C 1
ATOM 863 O O . PHE A 1 110 ? -26.710 -11.253 -10.190 1.00 70.25 110 PHE A O 1
ATOM 870 N N . GLY A 1 111 ? -28.899 -11.000 -10.635 1.00 69.69 111 GLY A N 1
ATOM 871 C CA . GLY A 1 111 ? -29.277 -12.384 -10.325 1.00 69.69 111 GLY A CA 1
ATOM 872 C C . GLY A 1 111 ? -29.048 -12.801 -8.868 1.00 69.69 111 GLY A C 1
ATOM 873 O O . GLY A 1 111 ? -28.766 -13.966 -8.590 1.00 69.69 111 GLY A O 1
ATOM 874 N N . ARG A 1 112 ? -29.138 -11.865 -7.913 1.00 69.44 112 ARG A N 1
ATOM 875 C CA . ARG A 1 112 ? -28.811 -12.118 -6.496 1.00 69.44 112 ARG A CA 1
ATOM 876 C C . ARG A 1 112 ? -30.043 -12.537 -5.707 1.00 69.44 112 ARG A C 1
ATOM 878 O O . ARG A 1 112 ? -30.491 -11.834 -4.801 1.00 69.44 112 ARG A O 1
ATOM 885 N N . SER A 1 113 ? -30.566 -13.716 -6.032 1.00 59.09 113 SER A N 1
ATOM 886 C CA . SER A 1 113 ? -31.780 -14.298 -5.438 1.00 59.09 113 SER A CA 1
ATOM 887 C C . SER A 1 113 ? -31.768 -14.304 -3.905 1.00 59.09 113 SER A C 1
ATOM 889 O O . SER A 1 113 ? -32.774 -13.987 -3.280 1.00 59.09 113 SER A O 1
ATOM 891 N N . SER A 1 114 ? -30.608 -14.569 -3.294 1.00 62.78 114 SER A N 1
ATOM 892 C CA . SER A 1 114 ? -30.424 -14.583 -1.834 1.00 62.78 114 SER A CA 1
ATOM 893 C C . SER A 1 114 ? -30.527 -13.207 -1.163 1.00 62.78 114 SER A C 1
ATOM 895 O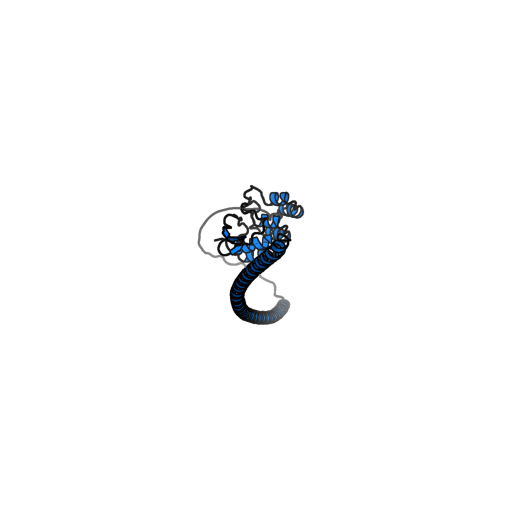 O . SER A 1 114 ? -30.719 -13.135 0.047 1.00 62.78 114 SER A O 1
ATOM 897 N N . MET A 1 115 ? -30.350 -12.120 -1.919 1.00 61.78 115 MET A N 1
ATOM 898 C CA . MET A 1 115 ? -30.432 -10.739 -1.426 1.00 61.78 115 MET A CA 1
ATOM 899 C C . MET A 1 115 ? -31.797 -10.117 -1.731 1.00 61.78 115 MET A C 1
ATOM 901 O O . MET A 1 115 ? -32.257 -9.254 -0.991 1.00 61.78 115 MET A O 1
ATOM 905 N N . LEU A 1 116 ? -32.477 -10.602 -2.775 1.00 59.75 116 LEU A N 1
ATOM 906 C CA . LEU A 1 116 ? -33.851 -10.220 -3.099 1.00 59.75 116 LEU A CA 1
ATOM 907 C C . LEU A 1 116 ? -34.825 -10.600 -1.986 1.00 59.75 116 LEU A C 1
ATOM 909 O O . LEU A 1 116 ? -35.687 -9.798 -1.646 1.00 59.75 116 LEU A O 1
ATOM 913 N N . THR A 1 117 ? -34.647 -11.768 -1.361 1.00 61.12 117 THR A N 1
ATOM 914 C CA . THR A 1 117 ? -35.458 -12.156 -0.200 1.00 61.12 117 THR A CA 1
ATOM 915 C C . THR A 1 117 ? -35.250 -11.223 0.986 1.00 61.12 117 THR A C 1
ATOM 917 O O . THR A 1 117 ? -36.195 -11.014 1.723 1.00 61.12 117 THR A O 1
ATOM 920 N N . MET A 1 118 ? -34.056 -10.641 1.154 1.00 58.19 118 MET A N 1
ATOM 921 C CA . MET A 1 118 ? -33.743 -9.744 2.275 1.00 58.19 118 MET A CA 1
ATOM 922 C C . MET A 1 118 ? -34.223 -8.308 2.040 1.00 58.19 118 MET A C 1
ATOM 924 O O . MET A 1 118 ? -34.665 -7.656 2.975 1.00 58.19 118 MET A O 1
ATOM 928 N N . VAL A 1 119 ? -34.169 -7.818 0.797 1.00 57.59 119 VAL A N 1
ATOM 929 C CA . VAL A 1 119 ? -34.644 -6.469 0.433 1.00 57.59 119 VAL A CA 1
ATOM 930 C C . VAL A 1 119 ? -36.174 -6.424 0.275 1.00 57.59 119 VAL A C 1
ATOM 932 O O . VAL A 1 119 ? -36.777 -5.382 0.508 1.00 57.59 119 VAL A O 1
ATOM 935 N N . ALA A 1 120 ? -36.818 -7.540 -0.098 1.00 50.22 120 ALA A N 1
ATOM 936 C CA . ALA A 1 120 ? -38.275 -7.630 -0.255 1.00 50.22 120 ALA A CA 1
ATOM 937 C C . ALA A 1 120 ? -39.039 -7.849 1.061 1.00 50.22 120 ALA A C 1
ATOM 939 O O . ALA A 1 120 ? -40.240 -7.588 1.110 1.00 50.22 120 ALA A O 1
ATOM 940 N N . THR A 1 121 ? -38.378 -8.325 2.118 1.00 45.16 121 THR A N 1
ATOM 941 C CA . THR A 1 121 ? -38.960 -8.376 3.463 1.00 45.16 121 THR A CA 1
ATOM 942 C C . THR A 1 121 ? -38.524 -7.148 4.253 1.00 45.16 121 THR A C 1
ATOM 944 O O . THR A 1 121 ? -37.429 -7.163 4.819 1.00 45.16 121 THR A O 1
ATOM 947 N N . PRO A 1 122 ? -39.345 -6.087 4.336 1.00 47.81 122 PRO A N 1
ATOM 948 C CA . PRO A 1 122 ? -39.129 -5.083 5.362 1.00 47.81 122 PRO A CA 1
ATOM 949 C C . PRO A 1 122 ? -39.230 -5.756 6.746 1.00 47.81 122 PRO A C 1
ATOM 951 O O . PRO A 1 122 ? -40.087 -6.628 6.937 1.00 47.81 122 PRO A O 1
ATOM 954 N N . PRO A 1 123 ? -38.376 -5.389 7.717 1.00 43.56 123 PRO A N 1
ATOM 955 C CA . PRO A 1 123 ? -38.532 -5.841 9.094 1.00 43.56 123 PRO A CA 1
ATOM 956 C C . PRO A 1 123 ? -39.908 -5.411 9.640 1.00 43.56 123 PRO A C 1
ATOM 958 O O . PRO A 1 123 ? -40.437 -4.374 9.227 1.00 43.56 123 PRO A O 1
ATOM 961 N N . PRO A 1 124 ? -40.526 -6.196 10.542 1.00 37.06 124 PRO A N 1
ATOM 962 C CA . PRO A 1 124 ? -41.837 -5.874 11.092 1.00 37.06 124 PRO A CA 1
ATOM 963 C C . PRO A 1 124 ? -41.780 -4.520 11.804 1.00 37.06 124 PRO A C 1
ATOM 965 O O . PRO A 1 124 ? -40.995 -4.322 12.730 1.00 37.06 124 PRO A O 1
ATOM 968 N N . ALA A 1 125 ? -42.616 -3.588 11.347 1.00 36.97 125 ALA A N 1
ATOM 969 C CA . ALA A 1 125 ? -42.771 -2.273 11.944 1.00 36.97 125 ALA A CA 1
ATOM 970 C C . ALA A 1 125 ? -43.073 -2.386 13.454 1.00 36.97 125 ALA A C 1
ATOM 972 O O . ALA A 1 125 ? -43.973 -3.147 13.830 1.00 36.97 125 ALA A O 1
ATOM 973 N N . PRO A 1 126 ? -42.401 -1.617 14.332 1.00 40.94 126 PRO A N 1
ATOM 974 C CA . PRO A 1 126 ? -42.942 -1.354 15.653 1.00 40.94 126 PRO A CA 1
ATOM 975 C C . PRO A 1 126 ? -44.237 -0.546 15.498 1.00 40.94 126 PRO A C 1
ATOM 977 O O . PRO A 1 126 ? -44.332 0.388 14.702 1.00 40.94 126 PRO A O 1
ATOM 980 N N . ALA A 1 127 ? -45.253 -0.975 16.237 1.00 35.44 127 ALA A N 1
ATOM 981 C CA . ALA A 1 127 ? -46.614 -0.473 16.197 1.00 35.44 127 ALA A CA 1
ATOM 982 C C . ALA A 1 127 ? -46.718 1.063 16.264 1.00 35.44 127 ALA A C 1
ATOM 984 O O . ALA A 1 127 ? -46.067 1.731 17.065 1.00 35.44 127 ALA A O 1
ATOM 985 N N . ALA A 1 128 ? -47.599 1.591 15.419 1.00 38.06 128 ALA A N 1
ATOM 986 C CA . ALA A 1 128 ? -48.015 2.981 15.368 1.00 38.06 128 ALA A CA 1
ATOM 987 C C . ALA A 1 128 ? -48.976 3.376 16.508 1.00 38.06 128 ALA A C 1
ATOM 989 O O . ALA A 1 128 ? -49.704 2.529 17.023 1.00 38.06 128 ALA A O 1
ATOM 990 N N . ALA A 1 129 ? -49.025 4.697 16.749 1.00 31.48 129 ALA A N 1
ATOM 991 C CA . ALA A 1 129 ? -50.122 5.562 17.240 1.00 31.48 129 ALA A CA 1
ATOM 992 C C . ALA A 1 129 ? -49.665 6.379 18.463 1.00 31.48 129 ALA A C 1
ATOM 994 O O . ALA A 1 129 ? -49.438 5.824 19.528 1.00 31.48 129 ALA A O 1
ATOM 995 N N . GLY A 1 130 ? -49.390 7.683 18.355 1.00 33.06 130 GLY A N 1
ATOM 996 C CA . GLY A 1 130 ? -50.311 8.776 17.985 1.00 33.06 130 GLY A CA 1
ATOM 997 C C . GLY A 1 130 ? -50.486 9.640 19.253 1.00 33.06 130 GLY A C 1
ATOM 998 O O . GLY A 1 130 ? -50.503 9.093 20.343 1.00 33.06 130 GLY A O 1
ATOM 999 N N . THR A 1 131 ? -50.540 10.968 19.283 1.00 34.19 131 THR A N 1
ATOM 1000 C CA . THR A 1 131 ? -50.837 12.009 18.298 1.00 34.19 131 THR A CA 1
ATOM 1001 C C . THR A 1 131 ? -50.317 13.358 18.821 1.00 34.19 131 THR A C 1
ATOM 1003 O O . THR A 1 131 ? -50.217 13.568 20.025 1.00 34.19 131 THR A O 1
ATOM 1006 N N . ALA A 1 132 ? -50.029 14.253 17.875 1.00 29.03 132 ALA A N 1
ATOM 1007 C CA . ALA A 1 132 ? -49.977 15.718 17.932 1.00 29.03 132 ALA A CA 1
ATOM 1008 C C . ALA A 1 132 ? -50.483 16.441 19.203 1.00 29.03 132 ALA A C 1
ATOM 1010 O O . ALA A 1 132 ? -51.579 16.163 19.665 1.00 29.03 132 ALA A O 1
ATOM 1011 N N . THR A 1 133 ? -49.761 17.478 19.655 1.00 30.50 133 THR A N 1
ATOM 1012 C CA . THR A 1 133 ? -50.061 18.904 19.366 1.00 30.50 133 THR A CA 1
ATOM 1013 C C . THR A 1 133 ? -49.138 19.839 20.159 1.00 30.50 133 THR A C 1
ATOM 1015 O O . THR A 1 133 ? -48.983 19.693 21.361 1.00 30.50 133 THR A O 1
ATOM 1018 N N . ALA A 1 134 ? -48.562 20.802 19.436 1.00 26.84 134 ALA A N 1
ATOM 1019 C CA . ALA A 1 134 ? -48.434 22.227 19.752 1.00 26.84 134 ALA A CA 1
ATOM 1020 C C . ALA A 1 134 ? -48.047 22.734 21.167 1.00 26.84 134 ALA A C 1
ATOM 1022 O O . ALA A 1 134 ? -48.757 22.562 22.145 1.00 26.84 134 ALA A O 1
ATOM 1023 N N . ALA A 1 135 ? -47.037 23.613 21.122 1.00 25.89 135 ALA A N 1
ATOM 1024 C CA . ALA A 1 135 ? -47.014 24.948 21.729 1.00 25.89 135 ALA A CA 1
ATOM 1025 C C . ALA A 1 135 ? -46.739 25.121 23.240 1.00 25.89 135 ALA A C 1
ATOM 1027 O O . ALA A 1 135 ? -47.579 24.874 24.090 1.00 25.89 135 ALA A O 1
ATOM 1028 N N . ALA A 1 136 ? -45.604 25.793 23.472 1.00 27.45 136 ALA A N 1
ATOM 1029 C CA . ALA A 1 136 ? -45.454 27.001 24.292 1.00 27.45 136 ALA A CA 1
ATOM 1030 C C . ALA A 1 136 ? -45.477 26.923 25.835 1.00 27.45 136 ALA A C 1
ATOM 1032 O O . ALA A 1 136 ? -46.336 26.313 26.450 1.00 27.45 136 ALA A O 1
ATOM 1033 N N . ALA A 1 137 ? -44.575 27.743 26.399 1.00 30.20 137 ALA A N 1
ATOM 1034 C CA . ALA A 1 137 ? -44.700 28.490 27.660 1.00 30.20 137 ALA A CA 1
ATOM 1035 C C . ALA A 1 137 ? -44.659 27.665 28.968 1.00 30.20 137 ALA A C 1
ATOM 1037 O O . ALA A 1 137 ? -45.518 26.857 29.268 1.00 30.20 137 ALA A O 1
ATOM 1038 N N . SER A 1 138 ? -43.563 27.728 29.729 1.00 33.53 138 SER A N 1
ATOM 1039 C CA . SER A 1 138 ? -43.254 28.731 30.769 1.00 33.53 138 SER A CA 1
ATOM 1040 C C . SER A 1 138 ? -44.047 28.599 32.082 1.00 33.53 138 SER A C 1
ATOM 1042 O O . SER A 1 138 ? -45.259 28.758 32.094 1.00 33.53 138 SER A O 1
ATOM 1044 N N . ALA A 1 139 ? -43.278 28.535 33.175 1.00 31.73 139 ALA A N 1
ATOM 1045 C CA . ALA A 1 139 ? -43.554 29.075 34.511 1.00 31.73 139 ALA A CA 1
ATOM 1046 C C . ALA A 1 139 ? -44.492 28.338 35.501 1.00 31.73 139 ALA A C 1
ATOM 1048 O O . ALA A 1 139 ? -45.606 27.940 35.198 1.00 31.73 139 ALA A O 1
ATOM 1049 N N . ALA A 1 140 ? -44.005 28.365 36.753 1.00 31.75 140 ALA A N 1
ATOM 1050 C CA . ALA A 1 140 ? -44.720 28.431 38.036 1.00 31.75 140 ALA A CA 1
ATOM 1051 C C . ALA A 1 140 ? -45.227 27.138 38.725 1.00 31.75 140 ALA A C 1
ATOM 1053 O O . ALA A 1 140 ? -46.288 26.606 38.440 1.00 31.75 140 ALA A O 1
ATOM 1054 N N . ARG A 1 141 ? -44.461 26.722 39.751 1.00 28.89 141 ARG A N 1
ATOM 1055 C CA . ARG A 1 141 ? -44.802 26.773 41.198 1.00 28.89 141 ARG A CA 1
ATOM 1056 C C . ARG A 1 141 ? -46.248 26.408 41.611 1.00 28.89 141 ARG A C 1
ATOM 1058 O O . ARG A 1 141 ? -47.145 27.202 41.375 1.00 28.89 141 ARG A O 1
ATOM 1065 N N . ALA A 1 142 ? -46.406 25.352 42.425 1.00 33.50 142 ALA A N 1
ATOM 1066 C CA . ALA A 1 142 ? -46.819 25.406 43.849 1.00 33.50 142 ALA A CA 1
ATOM 1067 C C . ALA A 1 142 ? -47.498 24.103 44.353 1.00 33.50 142 ALA A C 1
ATOM 1069 O O . ALA A 1 142 ? -48.448 23.619 43.758 1.00 33.50 142 ALA A O 1
ATOM 1070 N N . THR A 1 143 ? -47.008 23.614 45.503 1.00 35.91 143 THR A N 1
ATOM 1071 C CA . THR A 1 143 ? -47.742 23.043 46.661 1.00 35.91 143 THR A CA 1
ATOM 1072 C C . THR A 1 143 ? -48.860 22.004 46.465 1.00 35.91 143 THR A C 1
ATOM 1074 O O . THR A 1 143 ? -49.939 22.352 46.005 1.00 35.91 143 THR A O 1
ATOM 1077 N N . ALA A 1 144 ? -48.691 20.811 47.053 1.00 30.78 144 ALA A N 1
ATOM 1078 C CA . ALA A 1 144 ? -49.590 20.274 48.091 1.00 30.78 144 ALA A CA 1
ATOM 1079 C C . ALA A 1 144 ? -49.032 18.976 48.710 1.00 30.78 144 ALA A C 1
ATOM 1081 O O . ALA A 1 144 ? -48.283 18.228 48.093 1.00 30.78 144 ALA A O 1
ATOM 1082 N N . THR A 1 145 ? -49.384 18.793 49.973 1.00 37.25 145 THR A N 1
ATOM 1083 C CA . THR A 1 145 ? -48.777 17.984 51.038 1.00 37.25 145 THR A CA 1
ATOM 1084 C C . THR A 1 145 ? -49.480 16.607 51.198 1.00 37.25 145 THR A C 1
ATOM 1086 O O . THR A 1 145 ? -50.234 16.236 50.304 1.00 37.25 145 THR A O 1
ATOM 1089 N N . PRO A 1 146 ? -49.223 15.780 52.243 1.00 61.00 146 PRO A N 1
ATOM 1090 C CA . PRO A 1 146 ? -48.950 14.348 52.093 1.00 61.00 146 PRO A CA 1
ATOM 1091 C C . PRO A 1 146 ? -50.090 13.428 52.565 1.00 61.00 146 PRO A C 1
ATOM 1093 O O . PRO A 1 146 ? -51.000 13.844 53.277 1.00 61.00 146 PRO A O 1
ATOM 1096 N N . ALA A 1 147 ? -49.983 12.134 52.259 1.00 32.91 147 ALA A N 1
ATOM 1097 C CA . ALA A 1 147 ? -50.758 11.093 52.927 1.00 32.91 147 ALA A CA 1
ATOM 1098 C C . ALA A 1 147 ? -49.875 9.869 53.190 1.00 32.91 147 ALA A C 1
ATOM 1100 O O . ALA A 1 147 ? -49.333 9.251 52.277 1.00 32.91 147 ALA A O 1
ATOM 1101 N N . ALA A 1 148 ? -49.712 9.576 54.476 1.00 35.31 148 ALA A N 1
ATOM 1102 C CA . ALA A 1 148 ? -49.046 8.405 55.005 1.00 35.31 148 ALA A CA 1
ATOM 1103 C C . ALA A 1 148 ? -49.847 7.127 54.710 1.00 35.31 148 ALA A C 1
ATOM 1105 O O . ALA A 1 148 ? -51.067 7.112 54.861 1.00 35.31 148 ALA A O 1
ATOM 1106 N N . VAL A 1 149 ? -49.137 6.039 54.405 1.00 43.25 149 VAL A N 1
ATOM 1107 C CA . VAL A 1 149 ? -49.590 4.677 54.702 1.00 43.25 149 VAL A CA 1
ATOM 1108 C C . VAL A 1 149 ? -48.497 3.996 55.513 1.00 43.25 149 VAL A C 1
ATOM 1110 O O . VAL A 1 149 ? -47.329 3.941 55.135 1.00 43.25 149 VAL A O 1
ATOM 1113 N N . THR A 1 150 ? -48.916 3.565 56.690 1.00 42.03 150 THR A N 1
ATOM 1114 C CA . THR A 1 150 ? -48.149 2.937 57.755 1.00 42.03 150 THR A CA 1
ATOM 1115 C C . THR A 1 150 ? -48.013 1.429 57.513 1.00 42.03 150 THR A C 1
ATOM 1117 O O . THR A 1 150 ? -48.875 0.805 56.901 1.00 42.03 150 THR A O 1
ATOM 1120 N N . SER A 1 151 ? -46.975 0.860 58.133 1.00 40.16 151 SER A N 1
ATOM 1121 C CA . SER A 1 151 ? -46.823 -0.527 58.615 1.00 40.16 151 SER A CA 1
ATOM 1122 C C . SER A 1 151 ? -46.453 -1.651 57.637 1.00 40.16 151 SER A C 1
ATOM 1124 O O . SER A 1 151 ? -47.311 -2.218 56.975 1.00 40.16 151 SER A O 1
ATOM 1126 N N . ALA A 1 152 ? -45.188 -2.088 57.704 1.00 39.53 152 ALA A N 1
ATOM 1127 C CA . ALA A 1 152 ? -44.793 -3.411 58.223 1.00 39.53 152 ALA A CA 1
ATOM 1128 C C . ALA A 1 152 ? -43.247 -3.486 58.376 1.00 39.53 152 ALA A C 1
ATOM 1130 O O . ALA A 1 152 ? -42.540 -2.805 57.635 1.00 39.53 152 ALA A O 1
ATOM 1131 N N . PRO A 1 153 ? -42.705 -4.228 59.363 1.00 54.50 153 PRO A N 1
ATOM 1132 C CA . PRO A 1 153 ? -41.309 -4.117 59.801 1.00 54.50 153 PRO A CA 1
ATOM 1133 C C . PRO A 1 153 ? -40.300 -4.771 58.832 1.00 54.50 153 PRO A C 1
ATOM 1135 O O . PRO A 1 153 ? -40.605 -5.811 58.249 1.00 54.50 153 PRO A O 1
ATOM 1138 N N . PRO A 1 154 ? -39.083 -4.210 58.690 1.00 51.97 154 PRO A N 1
ATOM 1139 C CA . PRO A 1 154 ? -38.040 -4.753 57.824 1.00 51.97 154 PRO A CA 1
ATOM 1140 C C . PRO A 1 154 ? -37.431 -6.024 58.427 1.00 51.97 154 PRO A C 1
ATOM 1142 O O . PRO A 1 154 ? -37.018 -6.046 59.588 1.00 51.97 154 PRO A O 1
ATOM 1145 N N . SER A 1 155 ? -37.323 -7.085 57.630 1.00 54.34 155 SER A N 1
ATOM 1146 C CA . SER A 1 155 ? -36.504 -8.255 57.950 1.00 54.34 155 SER A CA 1
ATOM 1147 C C . SER A 1 155 ? -35.019 -7.893 57.811 1.00 54.34 155 SER A C 1
ATOM 1149 O O . SER A 1 155 ? -34.378 -8.199 56.809 1.00 54.34 155 SER A O 1
ATOM 1151 N N . VAL A 1 156 ? -34.479 -7.229 58.835 1.00 56.88 156 VAL A N 1
ATOM 1152 C CA . VAL A 1 156 ? -33.125 -6.637 58.914 1.00 56.88 156 VAL A CA 1
ATOM 1153 C C . VAL A 1 156 ? -31.980 -7.633 58.628 1.00 56.88 156 VAL A C 1
ATOM 1155 O O . VAL A 1 156 ? -30.843 -7.228 58.401 1.00 56.88 156 VAL A O 1
ATOM 1158 N N . SER A 1 157 ? -32.241 -8.944 58.616 1.00 57.53 157 SER A N 1
ATOM 1159 C CA . SER A 1 157 ? -31.226 -9.971 58.349 1.00 57.53 157 SER A CA 1
ATOM 1160 C C . SER A 1 157 ? -30.983 -10.247 56.862 1.00 57.53 157 SER A C 1
ATOM 1162 O O . SER A 1 157 ? -29.854 -10.563 56.496 1.00 57.53 157 SER A O 1
ATOM 1164 N N . ALA A 1 158 ? -32.003 -10.128 56.003 1.00 61.31 158 ALA A N 1
ATOM 1165 C CA . ALA A 1 158 ? -31.881 -10.433 54.573 1.00 61.31 158 ALA A CA 1
ATOM 1166 C C . ALA A 1 158 ? -31.140 -9.316 53.822 1.00 61.31 158 ALA A C 1
ATOM 1168 O O . ALA A 1 158 ? -30.219 -9.587 53.052 1.00 61.31 158 ALA A O 1
ATOM 1169 N N . ASP A 1 159 ? -31.464 -8.062 54.141 1.00 74.94 159 ASP A N 1
ATOM 1170 C CA . ASP A 1 159 ? -30.801 -6.888 53.566 1.00 74.94 159 ASP A CA 1
ATOM 1171 C C . ASP A 1 159 ? -29.322 -6.827 53.973 1.00 74.94 159 ASP A C 1
ATOM 1173 O O . ASP A 1 159 ? -28.459 -6.473 53.175 1.00 74.94 159 ASP A O 1
ATOM 1177 N N . ALA A 1 160 ? -28.993 -7.250 55.198 1.00 80.88 160 ALA A N 1
ATOM 1178 C CA . ALA A 1 160 ? -27.615 -7.291 55.680 1.00 80.88 160 ALA A CA 1
ATOM 1179 C C . ALA A 1 160 ? -26.751 -8.345 54.961 1.00 80.88 160 ALA A C 1
ATOM 1181 O O . ALA A 1 160 ? -25.556 -8.119 54.749 1.00 80.88 160 ALA A O 1
ATOM 1182 N N . GLU A 1 161 ? -27.317 -9.496 54.585 1.00 87.06 161 GLU A N 1
ATOM 1183 C CA . GLU A 1 161 ? -26.602 -10.484 53.769 1.00 87.06 161 GLU A CA 1
ATOM 1184 C C . GLU A 1 161 ? -26.448 -10.034 52.319 1.00 87.06 161 GLU A C 1
ATOM 1186 O O . GLU A 1 161 ? -25.378 -10.217 51.735 1.00 87.06 161 GLU A O 1
ATOM 1191 N N . GLU A 1 162 ? -27.473 -9.402 51.756 1.00 90.38 162 GLU A N 1
ATOM 1192 C CA . GLU A 1 162 ? -27.427 -8.878 50.395 1.00 90.38 162 GLU A CA 1
ATOM 1193 C C . GLU A 1 162 ? -26.396 -7.747 50.265 1.00 90.38 162 GLU A C 1
ATOM 1195 O O . GLU A 1 162 ? -25.568 -7.764 49.356 1.00 90.38 162 GLU A O 1
ATOM 1200 N N . ILE A 1 163 ? -26.322 -6.845 51.250 1.00 89.00 163 ILE A N 1
ATOM 1201 C CA . ILE A 1 163 ? -25.271 -5.819 51.325 1.00 89.00 163 ILE A CA 1
ATOM 1202 C C . ILE A 1 163 ? -23.878 -6.462 51.387 1.00 89.00 163 ILE A C 1
ATOM 1204 O O . ILE A 1 163 ? -22.964 -6.023 50.691 1.00 89.00 163 ILE A O 1
ATOM 1208 N N . LYS A 1 164 ? -23.686 -7.539 52.162 1.00 90.31 164 LYS A N 1
ATOM 1209 C CA . LYS A 1 164 ? -22.394 -8.252 52.212 1.00 90.31 164 LYS A CA 1
ATOM 1210 C C . LYS A 1 164 ? -22.031 -8.884 50.868 1.00 90.31 164 LYS A C 1
ATOM 1212 O O . LYS A 1 164 ? -20.868 -8.814 50.465 1.00 90.31 164 LYS A O 1
ATOM 1217 N N . ARG A 1 165 ? -22.999 -9.481 50.163 1.00 91.25 165 ARG A N 1
ATOM 1218 C CA . ARG A 1 165 ? -22.793 -10.037 48.814 1.00 91.25 165 ARG A CA 1
ATOM 1219 C C . ARG A 1 165 ? -22.397 -8.945 47.829 1.00 91.25 165 ARG A C 1
ATOM 1221 O O . ARG A 1 165 ? -21.406 -9.109 47.120 1.00 91.25 165 ARG A O 1
ATOM 1228 N N . GLN A 1 166 ? -23.095 -7.813 47.852 1.00 92.94 166 GLN A N 1
ATOM 1229 C CA . GLN A 1 166 ? -22.786 -6.660 47.009 1.00 92.94 166 GLN A CA 1
ATOM 1230 C C . GLN A 1 166 ? -21.405 -6.075 47.325 1.00 92.94 166 GLN A C 1
ATOM 1232 O O . GLN A 1 166 ? -20.625 -5.834 46.409 1.00 92.94 166 GLN A O 1
ATOM 1237 N N . CYS A 1 167 ? -21.031 -5.933 48.599 1.00 90.38 167 CYS A N 1
ATOM 1238 C CA . CYS A 1 167 ? -19.688 -5.489 48.978 1.00 90.38 167 CYS A CA 1
ATOM 1239 C C . CYS A 1 167 ? -18.589 -6.446 48.490 1.00 90.38 167 CYS A C 1
ATOM 1241 O O . CYS A 1 167 ? -17.529 -5.992 48.059 1.00 90.38 167 CYS A O 1
ATOM 1243 N N . ASN A 1 168 ? -18.819 -7.760 48.540 1.00 93.88 168 ASN A N 1
ATOM 1244 C CA . ASN A 1 168 ? -17.870 -8.740 48.011 1.00 93.88 168 ASN A CA 1
ATOM 1245 C C . ASN A 1 168 ? -17.774 -8.671 46.478 1.00 93.88 168 ASN A C 1
ATOM 1247 O O . ASN A 1 168 ? -16.669 -8.725 45.940 1.00 93.88 168 ASN A O 1
ATOM 1251 N N . ALA A 1 169 ? -18.900 -8.481 45.784 1.00 94.25 169 ALA A N 1
ATOM 1252 C CA . ALA A 1 169 ? -18.928 -8.284 44.336 1.00 94.25 169 ALA A CA 1
ATOM 1253 C C . ALA A 1 169 ? -18.185 -7.005 43.916 1.00 94.25 169 ALA A C 1
ATOM 1255 O O . ALA A 1 169 ? -17.380 -7.042 42.989 1.00 94.25 169 ALA A O 1
ATOM 1256 N N . ILE A 1 170 ? -18.379 -5.897 44.640 1.00 94.88 170 ILE A N 1
ATOM 1257 C CA . ILE A 1 170 ? -17.672 -4.633 44.393 1.00 94.88 170 ILE A CA 1
ATOM 1258 C C . ILE A 1 170 ? -16.161 -4.826 44.539 1.00 94.88 170 ILE A C 1
ATOM 1260 O O . ILE A 1 170 ? -15.422 -4.427 43.648 1.00 94.88 170 ILE A O 1
ATOM 1264 N N . LYS A 1 171 ? -15.695 -5.500 45.599 1.00 94.88 171 LYS A N 1
ATOM 1265 C CA . LYS A 1 171 ? -14.260 -5.781 45.790 1.00 94.88 171 LYS A CA 1
ATOM 1266 C C . LYS A 1 171 ? -13.662 -6.583 44.634 1.00 94.88 171 LYS A C 1
ATOM 1268 O O . LYS A 1 171 ? -12.569 -6.265 44.175 1.00 94.88 171 LYS A O 1
ATOM 1273 N N . LEU A 1 172 ? -14.374 -7.606 44.158 1.00 92.50 172 LEU A N 1
ATOM 1274 C CA . LEU A 1 172 ? -13.933 -8.404 43.012 1.00 92.50 172 LEU A CA 1
ATOM 1275 C C . LEU A 1 172 ? -13.878 -7.572 41.727 1.00 92.50 172 LEU A C 1
ATOM 1277 O O . LEU A 1 172 ? -12.924 -7.694 40.962 1.00 92.50 172 LEU A O 1
ATOM 1281 N N . LEU A 1 173 ? -14.863 -6.699 41.505 1.00 93.50 173 LEU A N 1
ATOM 1282 C CA . LEU A 1 173 ? -14.871 -5.788 40.362 1.00 93.50 173 LEU A CA 1
ATOM 1283 C C . LEU A 1 173 ? -13.739 -4.760 40.432 1.00 93.50 173 LEU A C 1
ATOM 1285 O O . LEU A 1 173 ? -13.153 -4.460 39.398 1.00 93.50 173 LEU A O 1
ATOM 1289 N N . THR A 1 174 ? -13.385 -4.263 41.621 1.00 93.12 174 THR A N 1
ATOM 1290 C CA . THR A 1 174 ? -12.231 -3.369 41.799 1.00 93.12 174 THR A CA 1
ATOM 1291 C C . THR A 1 174 ? -10.940 -4.063 41.378 1.00 93.12 174 THR A C 1
ATOM 1293 O O . THR A 1 174 ? -10.252 -3.565 40.498 1.00 93.12 174 THR A O 1
ATOM 1296 N N . ILE A 1 175 ? -10.682 -5.273 41.886 1.00 94.88 175 ILE A N 1
ATOM 1297 C CA . ILE A 1 175 ? -9.496 -6.060 41.505 1.00 94.88 175 ILE A CA 1
ATOM 1298 C C . ILE A 1 175 ? -9.494 -6.359 39.994 1.00 94.88 175 ILE A C 1
ATOM 1300 O O . ILE A 1 175 ? -8.462 -6.277 39.326 1.00 94.88 175 ILE A O 1
ATOM 1304 N N . SER A 1 176 ? -10.658 -6.684 39.421 1.00 96.19 176 SER A N 1
ATOM 1305 C CA . SER A 1 176 ? -10.780 -6.914 37.978 1.00 96.19 176 SER A CA 1
ATOM 1306 C C . SER A 1 176 ? -10.559 -5.649 37.141 1.00 96.19 176 SER A C 1
ATOM 1308 O O . SER A 1 176 ? -10.118 -5.760 35.999 1.00 96.19 176 SER A O 1
ATOM 1310 N N . ASN A 1 177 ? -10.890 -4.465 37.652 1.00 94.94 177 ASN A N 1
ATOM 1311 C CA . ASN A 1 177 ? -10.612 -3.213 36.959 1.00 94.94 177 ASN A CA 1
ATOM 1312 C C . ASN A 1 177 ? -9.131 -2.852 37.063 1.00 94.94 177 ASN A C 1
ATOM 1314 O O . ASN A 1 177 ? -8.538 -2.530 36.040 1.00 94.94 177 ASN A O 1
ATOM 1318 N N . ASP A 1 178 ? -8.517 -3.002 38.238 1.00 95.44 178 ASP A N 1
ATOM 1319 C CA . ASP A 1 178 ? -7.090 -2.731 38.446 1.00 95.44 178 ASP A CA 1
ATOM 1320 C C . ASP A 1 178 ? -6.220 -3.585 37.506 1.00 95.44 178 ASP A C 1
ATOM 1322 O O . ASP A 1 178 ? -5.323 -3.077 36.832 1.00 95.44 178 ASP A O 1
ATOM 1326 N N . THR A 1 179 ? -6.551 -4.874 37.371 1.00 96.12 179 THR A N 1
ATOM 1327 C CA . THR A 1 179 ? -5.884 -5.790 36.426 1.00 96.12 179 THR A CA 1
ATOM 1328 C C . THR A 1 179 ? -6.065 -5.362 34.967 1.00 96.12 179 THR A C 1
ATOM 1330 O O . THR A 1 179 ? -5.094 -5.303 34.214 1.00 96.12 179 THR A O 1
ATOM 1333 N N . LYS A 1 180 ? -7.275 -4.966 34.553 1.00 95.00 180 LYS A N 1
ATOM 1334 C CA . LYS A 1 180 ? -7.511 -4.425 33.201 1.00 95.00 180 LYS A CA 1
ATOM 1335 C C . LYS A 1 180 ? -6.786 -3.103 32.957 1.00 95.00 180 LYS A C 1
ATOM 1337 O O . LYS A 1 180 ? -6.381 -2.814 31.830 1.00 95.00 180 LYS A O 1
ATOM 1342 N N . GLU A 1 181 ? -6.634 -2.262 33.973 1.00 96.25 181 GLU A N 1
ATOM 1343 C CA . GLU A 1 181 ? -5.865 -1.023 33.867 1.00 96.25 181 GLU A CA 1
ATOM 1344 C C . GLU A 1 181 ? -4.365 -1.300 33.708 1.00 96.25 181 GLU A C 1
ATOM 1346 O O . GLU A 1 181 ? -3.684 -0.583 32.971 1.00 96.25 181 GLU A O 1
ATOM 1351 N N . GLU A 1 182 ? -3.844 -2.348 34.347 1.00 96.19 182 GLU A N 1
ATOM 1352 C CA . GLU A 1 182 ? -2.477 -2.838 34.137 1.00 96.19 182 GLU A CA 1
ATOM 1353 C C . GLU A 1 182 ? -2.270 -3.385 32.723 1.00 96.19 182 GLU A C 1
ATOM 1355 O O . GLU A 1 182 ? -1.315 -2.985 32.054 1.00 96.19 182 GLU A O 1
ATOM 1360 N N . GLU A 1 183 ? -3.190 -4.211 32.220 1.00 96.31 183 GLU A N 1
ATOM 1361 C CA . GLU A 1 183 ? -3.155 -4.712 30.840 1.00 96.31 183 GLU A CA 1
ATOM 1362 C C . GLU A 1 183 ? -3.186 -3.563 29.823 1.00 96.31 183 GLU A C 1
ATOM 1364 O O . GLU A 1 183 ? -2.385 -3.524 28.889 1.00 96.31 183 GLU A O 1
ATOM 1369 N N . ASN A 1 184 ? -4.047 -2.564 30.036 1.00 91.12 184 ASN A N 1
ATOM 1370 C CA . ASN A 1 184 ? -4.097 -1.376 29.185 1.00 91.12 184 ASN A CA 1
ATOM 1371 C C . ASN A 1 184 ? -2.800 -0.557 29.239 1.00 91.12 184 ASN A C 1
ATOM 1373 O O . ASN A 1 184 ? -2.382 -0.000 28.221 1.00 91.12 184 ASN A O 1
ATOM 1377 N N . ARG A 1 185 ? -2.145 -0.467 30.404 1.00 96.50 185 ARG A N 1
ATOM 1378 C CA . ARG A 1 185 ? -0.828 0.177 30.531 1.00 96.50 185 ARG A CA 1
ATOM 1379 C C . ARG A 1 185 ? 0.249 -0.603 29.775 1.00 96.50 185 ARG A C 1
ATOM 1381 O O . ARG A 1 185 ? 1.034 0.015 29.056 1.00 96.50 185 ARG A O 1
ATOM 1388 N N . ALA A 1 186 ? 0.255 -1.931 29.882 1.00 96.56 186 ALA A N 1
ATOM 1389 C CA . ALA A 1 186 ? 1.193 -2.794 29.168 1.00 96.56 186 ALA A CA 1
ATOM 1390 C C . ALA A 1 186 ? 1.009 -2.707 27.644 1.00 96.56 186 ALA A C 1
ATOM 1392 O O . ALA A 1 186 ? 1.979 -2.489 26.919 1.00 96.56 186 ALA A O 1
ATOM 1393 N N . LEU A 1 187 ? -0.235 -2.777 27.158 1.00 95.81 187 LEU A N 1
ATOM 1394 C CA . LEU A 1 187 ? -0.552 -2.634 25.734 1.00 95.81 187 LEU A CA 1
ATOM 1395 C C . LEU A 1 187 ? -0.150 -1.260 25.190 1.00 95.81 187 LEU A C 1
ATOM 1397 O O . LEU A 1 187 ? 0.409 -1.171 24.100 1.00 95.81 187 LEU A O 1
ATOM 1401 N N . LYS A 1 188 ? -0.367 -0.182 25.954 1.00 96.81 188 LYS A N 1
ATOM 1402 C CA . LYS A 1 188 ? 0.099 1.160 25.567 1.00 96.81 188 LYS A CA 1
ATOM 1403 C C . LYS A 1 188 ? 1.620 1.228 25.438 1.00 96.81 188 LYS A C 1
ATOM 1405 O O . LYS A 1 188 ? 2.112 1.825 24.485 1.00 96.81 188 LYS A O 1
ATOM 1410 N N . ALA A 1 189 ? 2.360 0.609 26.358 1.00 97.50 189 ALA A N 1
ATOM 1411 C CA . ALA A 1 189 ? 3.818 0.555 26.276 1.00 97.50 189 ALA A CA 1
ATOM 1412 C C . ALA A 1 189 ? 4.295 -0.224 25.038 1.00 97.50 189 ALA A C 1
ATOM 1414 O O . ALA A 1 189 ? 5.240 0.202 24.374 1.00 97.50 189 ALA A O 1
ATOM 1415 N N . GLU A 1 190 ? 3.619 -1.321 24.689 1.00 97.75 190 GLU A N 1
ATOM 1416 C CA . GLU A 1 190 ? 3.951 -2.105 23.496 1.00 97.75 190 GLU A CA 1
ATOM 1417 C C . GLU A 1 190 ? 3.656 -1.341 22.200 1.00 97.75 190 GLU A C 1
ATOM 1419 O O . GLU A 1 190 ? 4.480 -1.326 21.289 1.00 97.75 190 GLU A O 1
ATOM 1424 N N . VAL A 1 191 ? 2.543 -0.605 22.142 1.00 96.56 191 VAL A N 1
ATOM 1425 C CA . VAL A 1 191 ? 2.237 0.284 21.010 1.00 96.56 191 VAL A CA 1
ATOM 1426 C C . VAL A 1 191 ? 3.333 1.334 20.813 1.00 96.56 191 VAL A C 1
ATOM 1428 O O . VAL A 1 191 ? 3.741 1.582 19.678 1.00 96.56 191 VAL A O 1
ATOM 1431 N N . GLU A 1 192 ? 3.845 1.940 21.887 1.00 97.62 192 GLU A N 1
ATOM 1432 C CA . GLU A 1 192 ? 4.952 2.900 21.782 1.00 97.62 192 GLU A CA 1
ATOM 1433 C C . GLU A 1 192 ? 6.261 2.240 21.324 1.00 97.62 192 GLU A C 1
ATOM 1435 O O . GLU A 1 192 ? 6.972 2.817 20.496 1.00 97.62 192 GLU A O 1
ATOM 1440 N N . ARG A 1 193 ? 6.552 1.002 21.753 1.00 97.81 193 ARG A N 1
ATOM 1441 C CA . ARG A 1 193 ? 7.681 0.231 21.198 1.00 97.81 193 ARG A CA 1
ATOM 1442 C C . ARG A 1 193 ? 7.514 -0.018 19.705 1.00 97.81 193 ARG A C 1
ATOM 1444 O O . ARG A 1 193 ? 8.437 0.263 18.942 1.00 97.81 193 ARG A O 1
ATOM 1451 N N . CYS A 1 194 ? 6.347 -0.491 19.266 1.00 96.31 194 CYS A N 1
ATOM 1452 C CA . CYS A 1 194 ? 6.082 -0.728 17.848 1.00 96.31 194 CYS A CA 1
ATOM 1453 C C . CYS A 1 194 ? 6.229 0.556 17.023 1.00 96.31 194 CYS A C 1
ATOM 1455 O O . CYS A 1 194 ? 6.835 0.528 15.955 1.00 96.31 194 CYS A O 1
ATOM 1457 N N . LYS A 1 195 ? 5.745 1.699 17.526 1.00 97.62 195 LYS A N 1
ATOM 1458 C CA . LYS A 1 195 ? 5.933 3.002 16.868 1.00 97.62 195 LYS A CA 1
ATOM 1459 C C . LYS A 1 195 ? 7.407 3.367 16.714 1.00 97.62 195 LYS A C 1
ATOM 1461 O O . LYS A 1 195 ? 7.784 3.909 15.678 1.00 97.62 195 LYS A O 1
ATOM 1466 N N . GLN A 1 196 ? 8.231 3.089 17.721 1.00 97.31 196 GLN A N 1
ATOM 1467 C CA . GLN A 1 196 ? 9.664 3.358 17.649 1.00 97.31 196 GLN A CA 1
ATOM 1468 C C . GLN A 1 196 ? 10.350 2.473 16.601 1.00 97.31 196 GLN A C 1
ATOM 1470 O O . GLN A 1 196 ? 11.091 2.986 15.766 1.00 97.31 196 GLN A O 1
ATOM 1475 N N . VAL A 1 197 ? 10.017 1.179 16.570 1.00 97.88 197 VAL A N 1
ATOM 1476 C CA . VAL A 1 197 ? 10.519 0.248 15.546 1.00 97.88 197 VAL A CA 1
ATOM 1477 C C . VAL A 1 197 ? 10.112 0.698 14.142 1.00 97.88 197 VAL A C 1
ATOM 1479 O O . VAL A 1 197 ? 10.937 0.664 13.234 1.00 97.88 197 VAL A O 1
ATOM 1482 N N . ILE A 1 198 ? 8.874 1.164 13.947 1.00 97.00 198 ILE A N 1
ATOM 1483 C CA . ILE A 1 198 ? 8.419 1.690 12.649 1.00 97.00 198 ILE A CA 1
ATOM 1484 C C . ILE A 1 198 ? 9.285 2.878 12.214 1.00 97.00 198 ILE A C 1
ATOM 1486 O O . ILE A 1 198 ? 9.794 2.867 11.099 1.00 97.00 198 ILE A O 1
ATOM 1490 N N . LYS A 1 199 ? 9.544 3.847 13.102 1.00 97.12 199 LYS A N 1
ATOM 1491 C CA . LYS A 1 199 ? 10.403 5.003 12.786 1.00 97.12 199 LYS A CA 1
ATOM 1492 C C . LYS A 1 199 ? 11.820 4.593 12.379 1.00 97.12 199 LYS A C 1
ATOM 1494 O O . LYS A 1 199 ? 12.377 5.159 11.443 1.00 97.12 199 LYS A O 1
ATOM 1499 N N . GLU A 1 200 ? 12.404 3.618 13.071 1.00 97.69 200 GLU A N 1
ATOM 1500 C CA . GLU A 1 200 ? 13.733 3.090 12.737 1.00 97.69 200 GLU A CA 1
ATOM 1501 C C . GLU A 1 200 ? 13.737 2.399 11.367 1.00 97.69 200 GLU A C 1
ATOM 1503 O O . GLU A 1 200 ? 14.655 2.590 10.562 1.00 97.69 200 GLU A O 1
ATOM 1508 N N . LYS A 1 201 ? 12.690 1.622 11.064 1.00 97.62 201 LYS A N 1
ATOM 1509 C CA . LYS A 1 201 ? 12.534 0.978 9.755 1.00 97.62 201 LYS A CA 1
ATOM 1510 C C . LYS A 1 201 ? 12.315 1.996 8.641 1.00 97.62 201 LYS A C 1
ATOM 1512 O O . LYS A 1 201 ? 12.946 1.851 7.599 1.00 97.62 201 LYS A O 1
ATOM 1517 N N . ASP A 1 202 ? 11.524 3.038 8.868 1.00 97.50 202 ASP A N 1
ATOM 1518 C CA . ASP A 1 202 ? 11.311 4.119 7.902 1.00 97.50 202 ASP A CA 1
ATOM 1519 C C . ASP A 1 202 ? 12.616 4.867 7.591 1.00 97.50 202 ASP A C 1
ATOM 1521 O O . ASP A 1 202 ? 12.913 5.135 6.426 1.00 97.50 202 ASP A O 1
ATOM 1525 N N . ALA A 1 203 ? 13.448 5.129 8.607 1.00 97.44 203 ALA A N 1
ATOM 1526 C CA . ALA A 1 203 ? 14.780 5.701 8.405 1.00 97.44 203 ALA A CA 1
ATOM 1527 C C . ALA A 1 203 ? 15.670 4.781 7.548 1.00 97.44 203 ALA A C 1
ATOM 1529 O O . ALA A 1 203 ? 16.266 5.229 6.568 1.00 97.44 203 ALA A O 1
ATOM 1530 N N . THR A 1 204 ? 15.682 3.479 7.856 1.00 98.12 204 THR A N 1
ATOM 1531 C CA . THR A 1 204 ? 16.447 2.475 7.094 1.00 98.12 204 THR A CA 1
ATOM 1532 C C . THR A 1 204 ? 15.969 2.385 5.638 1.00 98.12 204 THR A C 1
ATOM 1534 O O . THR A 1 204 ? 16.775 2.272 4.715 1.00 98.12 204 THR A O 1
ATOM 1537 N N . ILE A 1 205 ? 14.654 2.451 5.404 1.00 97.88 205 ILE A N 1
ATOM 1538 C CA . ILE A 1 205 ? 14.068 2.465 4.057 1.00 97.88 205 ILE A CA 1
ATOM 1539 C C . ILE A 1 205 ? 14.535 3.705 3.288 1.00 97.88 205 ILE A C 1
ATOM 1541 O O . ILE A 1 205 ? 14.922 3.578 2.126 1.00 97.88 205 ILE A O 1
ATOM 1545 N N . GLY A 1 206 ? 14.548 4.878 3.925 1.00 97.25 206 GLY A N 1
ATOM 1546 C CA . GLY A 1 206 ? 15.043 6.112 3.312 1.00 97.25 206 GLY A CA 1
ATOM 1547 C C . GLY A 1 206 ? 16.513 6.021 2.889 1.00 97.25 206 GLY A C 1
ATOM 1548 O O . GLY A 1 206 ? 16.868 6.408 1.774 1.00 97.25 206 GLY A O 1
ATOM 1549 N N . GLU A 1 207 ? 17.372 5.446 3.734 1.00 97.38 207 GLU A N 1
ATOM 1550 C CA . GLU A 1 207 ? 18.778 5.194 3.391 1.00 97.38 207 GLU A CA 1
ATOM 1551 C C . GLU A 1 207 ? 18.908 4.239 2.199 1.00 97.38 207 GLU A C 1
ATOM 1553 O O . GLU A 1 207 ? 19.615 4.542 1.233 1.00 97.38 207 GLU A O 1
ATOM 1558 N N . LEU A 1 208 ? 18.175 3.121 2.210 1.00 97.94 208 LEU A N 1
ATOM 1559 C CA . LEU A 1 208 ? 18.197 2.153 1.114 1.00 97.94 208 LEU A CA 1
ATOM 1560 C C . LEU A 1 208 ? 17.726 2.769 -0.205 1.00 97.94 208 LEU A C 1
ATOM 1562 O O . LEU A 1 208 ? 18.382 2.569 -1.227 1.00 97.94 208 LEU A O 1
ATOM 1566 N N . GLN A 1 209 ? 16.661 3.570 -0.197 1.00 96.94 209 GLN A N 1
ATOM 1567 C CA . GLN A 1 209 ? 16.195 4.282 -1.390 1.00 96.94 209 GLN A CA 1
ATOM 1568 C C . GLN A 1 209 ? 17.284 5.188 -1.973 1.00 96.94 209 GLN A C 1
ATOM 1570 O O . GLN A 1 209 ? 17.540 5.141 -3.175 1.00 96.94 209 GLN A O 1
ATOM 1575 N N . ASN A 1 210 ? 17.997 5.942 -1.131 1.00 97.19 210 ASN A N 1
ATOM 1576 C CA . ASN A 1 210 ? 19.111 6.775 -1.585 1.00 97.19 210 ASN A CA 1
ATOM 1577 C C . ASN A 1 210 ? 20.234 5.945 -2.225 1.00 97.19 210 ASN A C 1
ATOM 1579 O O . ASN A 1 210 ? 20.763 6.332 -3.270 1.00 97.19 210 ASN A O 1
ATOM 1583 N N . THR A 1 211 ? 20.571 4.784 -1.649 1.00 98.19 211 THR A N 1
ATOM 1584 C CA . THR A 1 211 ? 21.579 3.890 -2.246 1.00 98.19 211 THR A CA 1
ATOM 1585 C C . THR A 1 211 ? 21.127 3.319 -3.590 1.00 98.19 211 THR A C 1
ATOM 1587 O O . THR A 1 211 ? 21.930 3.252 -4.521 1.00 98.19 211 THR A O 1
ATOM 1590 N N . VAL A 1 212 ? 19.846 2.960 -3.723 1.00 98.12 212 VAL A N 1
ATOM 1591 C CA . VAL A 1 212 ? 19.267 2.466 -4.979 1.00 98.12 212 VAL A CA 1
ATOM 1592 C C . VAL A 1 212 ? 19.324 3.557 -6.044 1.00 98.12 212 VAL A C 1
ATOM 1594 O O . VAL A 1 212 ? 19.885 3.318 -7.109 1.00 98.12 212 VAL A O 1
ATOM 1597 N N . PHE A 1 213 ? 18.885 4.781 -5.739 1.00 97.38 213 PHE A N 1
ATOM 1598 C CA . PHE A 1 213 ? 18.946 5.900 -6.686 1.00 97.38 213 PHE A CA 1
ATOM 1599 C C . PHE A 1 213 ? 20.374 6.285 -7.092 1.00 97.38 213 PHE A C 1
ATOM 1601 O O . PHE A 1 213 ? 20.592 6.778 -8.200 1.00 97.38 213 PHE A O 1
ATOM 1608 N N . SER A 1 214 ? 21.360 6.106 -6.208 1.00 97.69 214 SER A N 1
ATOM 1609 C CA . SER A 1 214 ? 22.772 6.290 -6.564 1.00 97.69 214 SER A CA 1
ATOM 1610 C C . SER A 1 214 ? 23.219 5.236 -7.576 1.00 97.69 214 SER A C 1
ATOM 1612 O O . SER A 1 214 ? 23.770 5.574 -8.623 1.00 97.69 214 SER A O 1
ATOM 1614 N N . LYS A 1 215 ? 22.911 3.961 -7.310 1.00 97.81 215 LYS A N 1
ATOM 1615 C CA . LYS A 1 215 ? 23.262 2.848 -8.201 1.00 97.81 215 LYS A CA 1
ATOM 1616 C C . LYS A 1 215 ? 22.541 2.913 -9.545 1.00 97.81 215 LYS A C 1
ATOM 1618 O O . LYS A 1 215 ? 23.139 2.595 -10.565 1.00 97.81 215 LYS A O 1
ATOM 1623 N N . GLU A 1 216 ? 21.286 3.353 -9.576 1.00 98.25 216 GLU A N 1
ATOM 1624 C CA . GLU A 1 216 ? 20.548 3.572 -10.825 1.00 98.25 216 GLU A CA 1
ATOM 1625 C C . GLU A 1 216 ? 21.218 4.639 -11.696 1.00 98.25 216 GLU A C 1
ATOM 1627 O O . GLU A 1 216 ? 21.375 4.443 -12.901 1.00 98.25 216 GLU A O 1
ATOM 1632 N N . ARG A 1 217 ? 21.694 5.737 -11.094 1.00 97.94 217 ARG A N 1
ATOM 1633 C CA . ARG A 1 217 ? 22.455 6.764 -11.821 1.00 97.94 217 ARG A CA 1
ATOM 1634 C C . ARG A 1 217 ? 23.759 6.215 -12.394 1.00 97.94 217 ARG A C 1
ATOM 1636 O O . ARG A 1 217 ? 24.053 6.460 -13.562 1.00 97.94 217 ARG A O 1
ATOM 1643 N N . GLU A 1 218 ? 24.515 5.452 -11.609 1.00 97.69 218 GLU A N 1
ATOM 1644 C CA . GLU A 1 218 ? 25.743 4.792 -12.079 1.00 97.69 218 GLU A CA 1
ATOM 1645 C C . GLU A 1 218 ? 25.464 3.809 -13.223 1.00 97.69 218 GLU A C 1
ATOM 1647 O O . GLU A 1 218 ? 26.202 3.774 -14.208 1.00 97.69 218 GLU A O 1
ATOM 1652 N N . MET A 1 219 ? 24.368 3.053 -13.134 1.00 97.88 219 MET A N 1
ATOM 1653 C CA . MET A 1 219 ? 23.951 2.109 -14.169 1.00 97.88 219 MET A CA 1
ATOM 1654 C C . MET A 1 219 ? 23.623 2.814 -15.485 1.00 97.88 219 MET A C 1
ATOM 1656 O O . MET A 1 219 ? 24.069 2.360 -16.533 1.00 97.88 219 MET A O 1
ATOM 1660 N N . ILE A 1 220 ? 22.906 3.941 -15.443 1.00 97.25 220 ILE A N 1
ATOM 1661 C CA . ILE A 1 220 ? 22.597 4.739 -16.640 1.00 97.25 220 ILE A CA 1
ATOM 1662 C C . ILE A 1 220 ? 23.888 5.228 -17.310 1.00 97.25 220 ILE A C 1
ATOM 1664 O O . ILE A 1 220 ? 24.029 5.127 -18.529 1.00 97.25 220 ILE A O 1
ATOM 1668 N N . VAL A 1 221 ? 24.857 5.707 -16.522 1.00 98.06 221 VAL A N 1
ATOM 1669 C CA . VAL A 1 221 ? 26.165 6.140 -17.045 1.00 98.06 221 VAL A CA 1
ATOM 1670 C C . VAL A 1 221 ? 26.912 4.971 -17.692 1.00 98.06 221 VAL A C 1
ATOM 1672 O O . VAL A 1 221 ? 27.440 5.112 -18.797 1.00 98.06 221 VAL A O 1
ATOM 1675 N N . MET A 1 222 ? 26.935 3.805 -17.041 1.00 97.81 222 MET A N 1
ATOM 1676 C CA . MET A 1 222 ? 27.567 2.607 -17.597 1.00 97.81 222 MET A CA 1
ATOM 1677 C C . MET A 1 222 ? 26.865 2.108 -18.862 1.00 97.81 222 MET A C 1
ATOM 1679 O O . MET A 1 222 ? 27.542 1.718 -19.809 1.00 97.81 222 MET A O 1
ATOM 1683 N N . MET A 1 223 ? 25.534 2.161 -18.911 1.00 97.56 223 MET A N 1
ATOM 1684 C CA . MET A 1 223 ? 24.745 1.773 -20.080 1.00 97.56 223 MET A CA 1
ATOM 1685 C C . MET A 1 223 ? 25.072 2.666 -21.278 1.00 97.56 223 MET A C 1
ATOM 1687 O O . MET A 1 223 ? 25.413 2.157 -22.341 1.00 97.56 223 MET A O 1
ATOM 1691 N N . HIS A 1 224 ? 25.107 3.987 -21.085 1.00 98.19 224 HIS A N 1
ATOM 1692 C CA . HIS A 1 224 ? 25.515 4.909 -22.144 1.00 98.19 224 HIS A CA 1
ATOM 1693 C C . HIS A 1 224 ? 26.955 4.650 -22.610 1.00 98.19 224 HIS A C 1
ATOM 1695 O O . HIS A 1 224 ? 27.257 4.693 -23.803 1.00 98.19 224 HIS A O 1
ATOM 1701 N N . LYS A 1 225 ? 27.869 4.328 -21.682 1.00 98.25 225 LYS A N 1
ATOM 1702 C CA . LYS A 1 225 ? 29.244 3.980 -22.056 1.00 98.25 225 LYS A CA 1
ATOM 1703 C C . LYS A 1 225 ? 29.313 2.677 -22.854 1.00 98.25 225 LYS A C 1
ATOM 1705 O O . LYS A 1 225 ? 30.117 2.575 -23.778 1.00 98.25 225 LYS A O 1
ATOM 1710 N N . MET A 1 226 ? 28.481 1.700 -22.509 1.00 97.94 226 MET A N 1
ATOM 1711 C CA . MET A 1 226 ? 28.372 0.436 -23.230 1.00 97.94 226 MET A CA 1
ATOM 1712 C C . MET A 1 226 ? 27.859 0.653 -24.655 1.00 97.94 226 MET A C 1
ATOM 1714 O O . MET A 1 226 ? 28.452 0.114 -25.585 1.00 97.94 226 MET A O 1
ATOM 1718 N N . GLU A 1 227 ? 26.841 1.494 -24.838 1.00 97.88 227 GLU A N 1
ATOM 1719 C CA . GLU A 1 227 ? 26.331 1.881 -26.161 1.00 97.88 227 GLU A CA 1
ATOM 1720 C C . GLU A 1 227 ? 27.419 2.546 -27.014 1.00 97.88 227 GLU A C 1
ATOM 1722 O O . GLU A 1 227 ? 27.615 2.173 -28.170 1.00 97.88 227 GLU A O 1
ATOM 1727 N N . GLN A 1 228 ? 28.192 3.474 -26.437 1.00 97.44 228 GLN A N 1
ATOM 1728 C CA . GLN A 1 228 ? 29.325 4.093 -27.135 1.00 97.44 228 GLN A CA 1
ATOM 1729 C C . GLN A 1 228 ? 30.366 3.054 -27.571 1.00 97.44 228 GLN A C 1
ATOM 1731 O O . GLN A 1 228 ? 30.846 3.096 -28.701 1.00 97.44 228 GLN A O 1
ATOM 1736 N N . LEU A 1 229 ? 30.719 2.112 -26.690 1.00 97.50 229 LEU A N 1
ATOM 1737 C CA . LEU A 1 229 ? 31.686 1.062 -27.018 1.00 97.50 229 LEU A CA 1
ATOM 1738 C C . LEU A 1 229 ? 31.163 0.134 -28.121 1.00 97.50 229 LEU A C 1
ATOM 1740 O O . LEU A 1 229 ? 31.914 -0.209 -29.032 1.00 97.50 229 LEU A O 1
ATOM 1744 N N . GLN A 1 230 ? 29.880 -0.229 -28.082 1.00 97.31 230 GLN A N 1
ATOM 1745 C CA . GLN A 1 230 ? 29.240 -1.018 -29.136 1.00 97.31 230 GLN A CA 1
ATOM 1746 C C . GLN A 1 230 ? 29.260 -0.292 -30.485 1.00 97.31 230 GLN A C 1
ATOM 1748 O O . GLN A 1 230 ? 29.592 -0.916 -31.490 1.00 97.31 230 GLN A O 1
ATOM 1753 N N . ALA A 1 231 ? 28.992 1.018 -30.506 1.00 96.88 231 ALA A N 1
ATOM 1754 C CA . ALA A 1 231 ? 29.087 1.826 -31.720 1.00 96.88 231 ALA A CA 1
ATOM 1755 C C . ALA A 1 231 ? 30.516 1.833 -32.289 1.00 96.88 231 ALA A C 1
ATOM 1757 O O . ALA A 1 231 ? 30.711 1.531 -33.462 1.00 96.88 231 ALA A O 1
ATOM 1758 N N . THR A 1 232 ? 31.533 2.062 -31.447 1.00 96.69 232 THR A N 1
ATOM 1759 C CA . THR A 1 232 ? 32.937 2.041 -31.904 1.00 96.69 232 THR A CA 1
ATOM 1760 C C . THR A 1 232 ? 33.390 0.666 -32.399 1.00 96.69 232 THR A C 1
ATOM 1762 O O . THR A 1 232 ? 34.196 0.571 -33.322 1.00 96.69 232 THR A O 1
ATOM 1765 N N . LEU A 1 233 ? 32.873 -0.418 -31.807 1.00 96.69 233 LEU A N 1
ATOM 1766 C CA . LEU A 1 233 ? 33.146 -1.775 -32.280 1.00 96.69 233 LEU A CA 1
ATOM 1767 C C . LEU A 1 233 ? 32.517 -2.023 -33.651 1.00 96.69 233 LEU A C 1
ATOM 1769 O O . LEU A 1 233 ? 33.180 -2.614 -34.499 1.00 96.69 233 LEU A O 1
ATOM 1773 N N . ALA A 1 234 ? 31.286 -1.556 -33.871 1.00 95.62 234 ALA A N 1
ATOM 1774 C CA . ALA A 1 234 ? 30.615 -1.660 -35.163 1.00 95.62 234 ALA A CA 1
ATOM 1775 C C . ALA A 1 234 ? 31.396 -0.913 -36.260 1.00 95.62 234 ALA A C 1
ATOM 1777 O O . ALA A 1 234 ? 31.708 -1.492 -37.300 1.00 95.62 234 ALA A O 1
ATOM 1778 N N . GLU A 1 235 ? 31.821 0.323 -35.981 1.00 95.75 235 GLU A N 1
ATOM 1779 C CA . GLU A 1 235 ? 32.664 1.104 -36.895 1.00 95.75 235 GLU A CA 1
ATOM 1780 C C . GLU A 1 235 ? 33.974 0.373 -37.228 1.00 95.75 235 GLU A C 1
ATOM 1782 O O . GLU A 1 235 ? 34.362 0.270 -38.392 1.00 95.75 235 GLU A O 1
ATOM 1787 N N . TYR A 1 236 ? 34.646 -0.197 -36.222 1.00 95.69 236 TYR A N 1
ATOM 1788 C CA . TYR A 1 236 ? 35.876 -0.958 -36.441 1.00 95.69 236 TYR A CA 1
ATOM 1789 C C . TYR A 1 236 ? 35.647 -2.220 -37.288 1.00 95.69 236 TYR A C 1
ATOM 1791 O O . TYR A 1 236 ? 36.474 -2.559 -38.139 1.00 95.69 236 TYR A O 1
ATOM 1799 N N . THR A 1 237 ? 34.532 -2.927 -37.078 1.00 95.25 237 THR A N 1
ATOM 1800 C CA . THR A 1 237 ? 34.195 -4.103 -37.889 1.00 95.25 237 THR A CA 1
ATOM 1801 C C . THR A 1 237 ? 33.900 -3.744 -39.339 1.00 95.25 237 THR A C 1
ATOM 1803 O O . THR A 1 237 ? 34.354 -4.471 -40.223 1.00 95.25 237 THR A O 1
ATOM 1806 N N . ASP A 1 238 ? 33.230 -2.619 -39.587 1.00 94.25 238 ASP A N 1
ATOM 1807 C CA . ASP A 1 238 ? 32.923 -2.145 -40.939 1.00 94.25 238 ASP A CA 1
ATOM 1808 C C . ASP A 1 238 ? 34.201 -1.768 -41.696 1.00 94.25 238 ASP A C 1
ATOM 1810 O O . ASP A 1 238 ? 34.398 -2.203 -42.833 1.00 94.25 238 ASP A O 1
ATOM 1814 N N . VAL A 1 239 ? 35.125 -1.046 -41.045 1.00 93.25 239 VAL A N 1
ATOM 1815 C CA . VAL A 1 239 ? 36.442 -0.720 -41.625 1.00 93.25 239 VAL A CA 1
ATOM 1816 C C . VAL A 1 239 ? 37.196 -1.994 -42.002 1.00 93.25 239 VAL A C 1
ATOM 1818 O O . VAL A 1 239 ? 37.696 -2.115 -43.119 1.00 93.25 239 VAL A O 1
ATOM 1821 N N . ARG A 1 240 ? 37.225 -2.989 -41.108 1.00 93.25 240 ARG A N 1
ATOM 1822 C CA . ARG A 1 240 ? 37.925 -4.253 -41.367 1.00 93.25 240 ARG A CA 1
ATOM 1823 C C . ARG A 1 240 ? 37.302 -5.046 -42.523 1.00 93.25 240 ARG A C 1
ATOM 1825 O O . ARG A 1 240 ? 38.034 -5.684 -43.278 1.00 93.25 240 ARG A O 1
ATOM 1832 N N . GLN A 1 241 ? 35.975 -5.039 -42.657 1.00 91.56 241 GLN A N 1
ATOM 1833 C CA . GLN A 1 241 ? 35.289 -5.669 -43.792 1.00 91.56 241 GLN A CA 1
ATOM 1834 C C . GLN A 1 241 ? 35.590 -4.939 -45.106 1.00 91.56 241 GLN A C 1
ATOM 1836 O O . GLN A 1 241 ? 35.827 -5.593 -46.121 1.00 91.56 241 GLN A O 1
ATOM 1841 N N . GLY A 1 242 ? 35.647 -3.604 -45.075 1.00 91.00 242 GLY A N 1
ATOM 1842 C CA . GLY A 1 242 ? 36.073 -2.785 -46.209 1.00 91.00 242 GLY A CA 1
ATOM 1843 C C . GLY A 1 242 ? 37.493 -3.123 -46.664 1.00 91.00 242 GLY A C 1
ATOM 1844 O O . GLY A 1 242 ? 37.702 -3.423 -47.839 1.00 91.00 242 GLY A O 1
ATOM 1845 N N . ASP A 1 243 ? 38.449 -3.169 -45.733 1.00 92.94 243 ASP A N 1
ATOM 1846 C CA . ASP A 1 243 ? 39.836 -3.544 -46.030 1.00 92.94 243 ASP A CA 1
ATOM 1847 C C . ASP A 1 243 ? 39.922 -4.958 -46.624 1.00 92.94 243 ASP A C 1
ATOM 1849 O O . ASP A 1 243 ? 40.596 -5.170 -47.634 1.00 92.94 243 ASP A O 1
ATOM 1853 N N . ALA A 1 244 ? 39.203 -5.928 -46.046 1.00 91.12 244 ALA A N 1
ATOM 1854 C CA . ALA A 1 244 ? 39.155 -7.295 -46.563 1.00 91.12 244 ALA A CA 1
ATOM 1855 C C . ALA A 1 244 ? 38.631 -7.348 -48.012 1.00 91.12 244 ALA A C 1
ATOM 1857 O O . ALA A 1 244 ? 39.236 -8.014 -48.853 1.00 91.12 244 ALA A O 1
ATOM 1858 N N . ALA A 1 245 ? 37.572 -6.596 -48.328 1.00 90.06 245 ALA A N 1
ATOM 1859 C CA . ALA A 1 245 ? 37.022 -6.514 -49.680 1.00 90.06 245 ALA A CA 1
ATOM 1860 C C . ALA A 1 245 ? 38.008 -5.882 -50.679 1.00 90.06 245 ALA A C 1
ATOM 1862 O O . ALA A 1 245 ? 38.128 -6.351 -51.812 1.00 90.06 245 ALA A O 1
ATOM 1863 N N . VAL A 1 246 ? 38.755 -4.851 -50.264 1.00 91.31 246 VAL A N 1
ATOM 1864 C CA . VAL A 1 246 ? 39.811 -4.245 -51.094 1.00 91.31 246 VAL A CA 1
ATOM 1865 C C . VAL A 1 246 ? 40.910 -5.265 -51.396 1.00 91.31 246 VAL A C 1
ATOM 1867 O O . VAL A 1 246 ? 41.331 -5.384 -52.549 1.00 91.31 246 VAL A O 1
ATOM 1870 N N . PHE A 1 247 ? 41.350 -6.042 -50.402 1.00 89.75 247 PHE A N 1
ATOM 1871 C CA . PHE A 1 247 ? 42.350 -7.093 -50.612 1.00 89.75 247 PHE A CA 1
ATOM 1872 C C . PHE A 1 247 ? 41.855 -8.206 -51.545 1.00 89.75 247 PHE A C 1
ATOM 1874 O O . PHE A 1 247 ? 42.620 -8.652 -52.404 1.00 89.75 247 PHE A O 1
ATOM 1881 N N . GLU A 1 248 ? 40.592 -8.628 -51.437 1.00 89.06 248 GLU A N 1
ATOM 1882 C CA . GLU A 1 248 ? 39.995 -9.605 -52.358 1.00 89.06 248 GLU A CA 1
ATOM 1883 C C . GLU A 1 248 ? 39.949 -9.086 -53.799 1.00 89.06 248 GLU A C 1
ATOM 1885 O O . GLU A 1 248 ? 40.368 -9.794 -54.719 1.00 89.06 248 GLU A O 1
ATOM 1890 N N . GLN A 1 249 ? 39.516 -7.837 -54.003 1.00 88.75 249 GLN A N 1
ATOM 1891 C CA . GLN A 1 249 ? 39.510 -7.201 -55.325 1.00 88.75 249 GLN A CA 1
ATOM 1892 C C . GLN A 1 249 ? 40.918 -7.129 -55.923 1.00 88.75 249 GLN A C 1
ATOM 1894 O O . GLN A 1 249 ? 41.116 -7.432 -57.102 1.00 88.75 249 GLN A O 1
ATOM 1899 N N . TRP A 1 250 ? 41.912 -6.768 -55.108 1.00 88.06 250 TRP A N 1
ATOM 1900 C CA . TRP A 1 250 ? 43.305 -6.696 -55.545 1.00 88.06 250 TRP A CA 1
ATOM 1901 C C . TRP A 1 2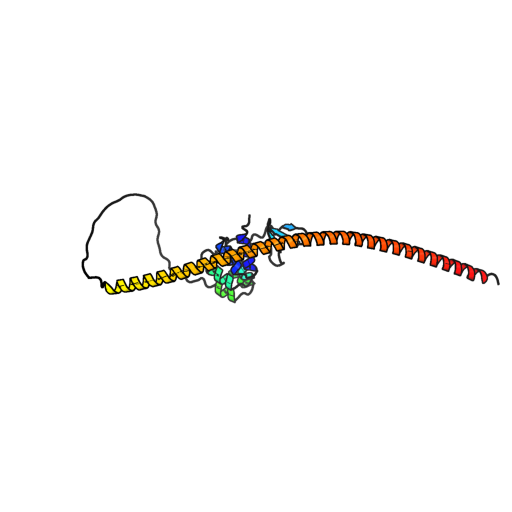50 ? 43.866 -8.076 -55.913 1.00 88.06 250 TRP A C 1
ATOM 1903 O O . TRP A 1 250 ? 44.564 -8.218 -56.919 1.00 88.06 250 TRP A O 1
ATOM 1913 N N . GLY A 1 251 ? 43.515 -9.108 -55.140 1.00 87.62 251 GLY A N 1
ATOM 1914 C CA . GLY A 1 251 ? 43.825 -10.501 -55.452 1.00 87.62 251 GLY A CA 1
ATOM 1915 C C . GLY A 1 251 ? 43.232 -10.929 -56.796 1.00 87.62 251 GLY A C 1
ATOM 1916 O O . GLY A 1 251 ? 43.971 -11.355 -57.682 1.00 87.62 251 GLY A O 1
ATOM 1917 N N . GLN A 1 252 ? 41.922 -10.749 -56.988 1.00 83.81 252 GLN A N 1
ATOM 1918 C CA . GLN A 1 252 ? 41.230 -11.105 -58.234 1.00 83.81 252 GLN A CA 1
ATOM 1919 C C . GLN A 1 252 ? 41.823 -10.393 -59.460 1.00 83.81 252 GLN A C 1
ATOM 1921 O O . GLN A 1 252 ? 42.086 -11.033 -60.480 1.00 83.81 252 GLN A O 1
ATOM 1926 N N . ALA A 1 253 ? 42.090 -9.086 -59.356 1.00 81.69 253 ALA A N 1
ATOM 1927 C CA . ALA A 1 253 ? 42.676 -8.300 -60.441 1.00 81.69 253 ALA A CA 1
ATOM 1928 C C . ALA A 1 253 ? 44.068 -8.808 -60.856 1.00 81.69 253 ALA A C 1
ATOM 1930 O O . ALA A 1 253 ? 44.397 -8.831 -62.044 1.00 81.69 253 ALA A O 1
ATOM 1931 N N . ARG A 1 254 ? 44.881 -9.254 -59.891 1.00 78.50 254 ARG A N 1
ATOM 1932 C CA . ARG A 1 254 ? 46.236 -9.756 -60.146 1.00 78.50 254 ARG A CA 1
ATOM 1933 C C . ARG A 1 254 ? 46.245 -11.112 -60.855 1.00 78.50 254 ARG A C 1
ATOM 1935 O O . ARG A 1 254 ? 47.071 -11.307 -61.742 1.00 78.50 254 ARG A O 1
ATOM 1942 N N . PHE A 1 255 ? 45.345 -12.025 -60.491 1.00 72.56 255 PHE A N 1
ATOM 1943 C CA . PHE A 1 255 ? 45.299 -13.365 -61.089 1.00 72.56 255 PHE A CA 1
ATOM 1944 C C . PHE A 1 255 ? 44.627 -13.373 -62.472 1.00 72.56 255 PHE A C 1
ATOM 1946 O O . PHE A 1 255 ? 45.155 -13.981 -63.397 1.00 72.56 255 PHE A O 1
ATOM 1953 N N . HIS A 1 256 ? 43.545 -12.614 -62.683 1.00 65.19 256 HIS A N 1
ATOM 1954 C CA . HIS A 1 256 ? 42.885 -12.546 -63.999 1.00 65.19 256 HIS A CA 1
ATOM 1955 C C . HIS A 1 256 ? 43.652 -11.735 -65.058 1.00 65.19 256 HIS A C 1
ATOM 1957 O O . HIS A 1 256 ? 43.372 -11.855 -66.252 1.00 65.19 256 HIS A O 1
ATOM 1963 N N . GLY A 1 257 ? 44.625 -10.914 -64.653 1.00 59.31 257 GLY A N 1
ATOM 1964 C CA . GLY A 1 257 ? 45.521 -10.216 -65.578 1.00 59.31 257 GLY A CA 1
ATOM 1965 C C . GLY A 1 257 ? 46.576 -11.120 -66.228 1.00 59.31 257 GLY A C 1
ATOM 1966 O O . GLY A 1 257 ? 47.063 -10.786 -67.306 1.00 59.31 257 GLY A O 1
ATOM 1967 N N . GLN A 1 258 ? 46.919 -12.259 -65.614 1.00 57.34 258 GLN A N 1
ATOM 1968 C CA . GLN A 1 258 ? 47.935 -13.180 -66.144 1.00 57.34 258 GLN A CA 1
ATOM 1969 C C . GLN A 1 258 ? 47.383 -14.128 -67.220 1.00 57.34 258 GLN A C 1
ATOM 1971 O O . GLN A 1 258 ? 48.096 -14.423 -68.174 1.00 57.34 258 GLN A O 1
ATOM 1976 N N . ASP A 1 259 ? 46.106 -14.512 -67.145 1.00 55.00 259 ASP A N 1
ATOM 1977 C CA . ASP A 1 259 ? 45.473 -15.416 -68.123 1.00 55.00 259 ASP A CA 1
ATOM 1978 C C . ASP A 1 259 ? 45.177 -14.766 -69.489 1.00 55.00 259 ASP A C 1
ATOM 1980 O O . ASP A 1 259 ? 44.847 -15.458 -70.446 1.00 55.00 259 ASP A O 1
ATOM 1984 N N . ARG A 1 260 ? 45.291 -13.436 -69.617 1.00 53.56 260 ARG A N 1
ATOM 1985 C CA . ARG A 1 260 ? 45.118 -12.725 -70.902 1.00 53.56 260 ARG A CA 1
ATOM 1986 C C . ARG A 1 260 ? 46.420 -12.510 -71.683 1.00 53.56 260 ARG A C 1
ATOM 1988 O O . ARG A 1 260 ? 46.370 -11.919 -72.758 1.00 53.56 260 ARG A O 1
ATOM 1995 N N . ALA A 1 261 ? 47.564 -12.931 -71.142 1.00 55.94 261 ALA A N 1
ATOM 1996 C CA . ALA A 1 261 ? 48.887 -12.704 -71.732 1.00 55.94 261 ALA A CA 1
ATOM 1997 C C . ALA A 1 261 ? 49.572 -13.980 -72.269 1.00 55.94 261 ALA A C 1
ATOM 1999 O O . ALA A 1 261 ? 50.734 -13.904 -72.671 1.00 55.94 261 ALA A O 1
ATOM 2000 N N . ALA A 1 262 ? 48.875 -15.120 -72.282 1.00 49.72 262 ALA A N 1
ATOM 2001 C CA . ALA A 1 262 ? 49.296 -16.372 -72.919 1.00 49.72 262 ALA A CA 1
ATOM 2002 C C . ALA A 1 262 ? 48.419 -16.662 -74.144 1.00 49.72 262 ALA A C 1
ATOM 2004 O O . ALA A 1 262 ? 48.969 -17.189 -75.137 1.00 49.72 262 ALA A O 1
#

Secondary structure (DSSP, 8-state):
---HHHHHHHHHHHHT-HHHHHHHHHTT--TT-EE--TT-EEETTTEEEETTEEE---S---TT--EEHHHHHHHHT-HHHHHHHHT-TT--TT---TTS--HHHHHHHTT-HHHHHHHHSPPPPPPP---------------------------HHHHHHHHHHHHHHHHHHHHHHHHHHHHHHHHHHHHHHHHHHHHHHHHHHHHHHHHHHHHHHHHHHHHHHHHHHHHHHHHHHHHHHHHHHHHHHHHHHHHHTTTT--

pLDDT: mean 71.45, std 21.96, range [25.89, 98.25]